Protein AF-A0A9W4WR72-F1 (afdb_monomer)

pLDDT: mean 78.42, std 15.16, range [35.62, 94.19]

Radius of gyration: 29.49 Å; Cα contacts (8 Å, |Δi|>4): 116; chains: 1; bounding box: 67×39×113 Å

Foldseek 3Di:
DDDALLCLLVVLVVVCVVDVVLVVLVVVVVVVLVVVLVVLLVCLVPPVQVVQLVVVVVVPDDNVVSNVVSVVVSVVVSVVVSVLCCVQVVVVVLVVSLQVLLVVLVNVVVVVVVVVVVPDPPDPDPPVVSVVVVVVVPPVPVVVVVCVVVVVRVVSLVVSLVVQCVPPVCNVVSVSSSSSSVSVSVNVVVVVVVVVVVVVVVVVVVVVVVVVVVVVVVVVVVPPPDDDD

Solvent-accessible surface area (backbone atoms only — not comparable to full-atom values): 12665 Å² total; per-residue (Å²): 131,83,75,63,54,54,53,28,41,60,48,11,44,56,53,47,73,70,34,64,73,60,48,54,53,52,52,51,49,54,52,51,53,51,53,52,48,53,50,49,45,51,47,29,64,69,52,47,27,57,54,45,20,52,53,35,38,75,75,67,43,58,64,77,58,19,50,55,52,21,53,54,50,35,53,50,51,40,50,52,51,47,49,54,50,46,69,60,50,49,56,59,51,50,51,57,50,28,51,50,50,26,39,75,71,68,44,42,69,65,49,55,66,56,48,67,82,66,72,82,79,86,85,88,56,95,71,62,47,63,60,52,56,64,61,64,61,72,74,51,74,61,58,50,64,55,50,67,73,53,43,72,49,56,50,41,31,50,53,46,43,50,60,56,43,70,37,83,83,52,24,78,58,43,60,57,21,38,44,44,6,50,25,53,47,51,45,54,52,54,53,49,54,54,51,51,52,54,51,51,51,52,51,53,53,53,51,52,53,53,50,55,55,52,54,51,58,60,51,56,69,69,68,73,78,78,90,87,130

Organism: NCBI:txid1117311

Secondary structure (DSSP, 8-state):
-PPPGGGHHHHHHHHHHH-HHHHHHHHHHHHHHHHHHHHHHHHIIIIIHHHHHHHHHHTT--HHHHHHHHHHHHHHHHHHHHHHHHHHHHHHHHHHHHHHHHHHTTTHHHHHHHHTTTTTSSSS-TTTHHHHHHHHTT--HHHHHHHTTSHHHHHHHHHHHHHHHTSTTTHHHHHHHHHHHHHHHHHHHHHHHHHHHHHHHHHHHHHHHHHHHHHHHHHHHHHTT----

Sequence (229 aa):
MSSPPSTYPIKGIFYFFSNLSLIRRIICVLFLTLIVAILFLFLAFIFILPLQANGLIDVGCPEWLAWTVSVIFCLLEAVVSTIIFYLIVTPIWQDALFDDVLRLKGLGHVLEKRTSDVGCLSFCSGLTTTFVSVLVQWTVNQSLKFAWKNRPEYISFGFIAVALELIPVANFILVWTNVVGAALWTADVILEEQSDNLVADRAGSSAAYQEANRMDGSTNNKYGSTDNT

Structure (mmCIF, N/CA/C/O backbone):
data_AF-A0A9W4WR72-F1
#
_entry.id   AF-A0A9W4WR72-F1
#
loop_
_atom_site.group_PDB
_atom_site.id
_atom_site.type_symbol
_atom_site.label_atom_id
_atom_site.label_alt_id
_atom_site.label_comp_id
_atom_site.label_asym_id
_atom_site.label_entity_id
_atom_site.label_seq_id
_atom_site.pdbx_PDB_ins_code
_atom_site.Cartn_x
_atom_site.Cartn_y
_atom_site.Cartn_z
_atom_site.occupancy
_atom_site.B_iso_or_equiv
_atom_site.auth_seq_id
_atom_site.auth_comp_id
_atom_site.auth_asym_id
_atom_site.auth_atom_id
_atom_site.pdbx_PDB_model_num
ATOM 1 N N . MET A 1 1 ? -19.208 -6.975 21.984 1.00 46.16 1 MET A N 1
ATOM 2 C CA . MET A 1 1 ? -18.281 -8.100 21.741 1.00 46.16 1 MET A CA 1
ATOM 3 C C . MET A 1 1 ? -17.588 -7.843 20.421 1.00 46.16 1 MET A C 1
ATOM 5 O O . MET A 1 1 ? -18.196 -8.036 19.370 1.00 46.16 1 MET A O 1
ATOM 9 N N . SER A 1 2 ? -16.366 -7.319 20.483 1.00 58.94 2 SER A N 1
ATOM 10 C CA . SER A 1 2 ? -15.482 -7.175 19.330 1.00 58.94 2 SER A CA 1
ATOM 11 C C . SER A 1 2 ? -15.264 -8.550 18.680 1.00 58.94 2 SER A C 1
ATOM 13 O O . SER A 1 2 ? -15.194 -9.582 19.349 1.00 58.94 2 SER A O 1
ATOM 15 N N . SER A 1 3 ? -15.282 -8.603 17.346 1.00 74.50 3 SER A N 1
ATOM 16 C CA . SER A 1 3 ? -14.995 -9.850 16.622 1.00 74.50 3 SER A CA 1
ATOM 17 C C . SER A 1 3 ? -13.514 -10.205 16.762 1.00 74.50 3 SER A C 1
ATOM 19 O O . SER A 1 3 ? -12.704 -9.290 16.914 1.00 74.50 3 SER A O 1
ATOM 21 N N . PRO A 1 4 ? -13.128 -11.490 16.660 1.00 79.94 4 PRO A N 1
ATOM 22 C CA . PRO A 1 4 ? -11.723 -11.858 16.746 1.00 79.94 4 PRO A CA 1
ATOM 23 C C . PRO A 1 4 ? -10.903 -11.152 15.642 1.00 79.94 4 PRO A C 1
ATOM 25 O O . PRO A 1 4 ? -11.381 -11.071 14.501 1.00 79.94 4 PRO A O 1
ATOM 28 N N . PRO A 1 5 ? -9.680 -10.661 15.946 1.00 78.75 5 PRO A N 1
ATOM 29 C CA . PRO A 1 5 ? -8.809 -9.916 15.019 1.00 78.75 5 PRO A CA 1
ATOM 30 C C . PRO A 1 5 ? -8.586 -10.604 13.661 1.00 78.75 5 PRO A C 1
ATOM 32 O O . PRO A 1 5 ? -8.478 -9.964 12.617 1.00 78.75 5 PRO A O 1
ATOM 35 N N . SER A 1 6 ? -8.628 -11.933 13.656 1.00 81.00 6 SER A N 1
ATOM 36 C CA . SER A 1 6 ? -8.551 -12.787 12.472 1.00 81.00 6 SER A CA 1
ATOM 37 C C . SER A 1 6 ? -9.674 -12.582 11.444 1.00 81.00 6 SER A C 1
ATOM 39 O O . SER A 1 6 ? -9.512 -12.907 10.272 1.00 81.00 6 SER A O 1
ATOM 41 N N . THR A 1 7 ? -10.827 -12.044 11.844 1.00 87.38 7 THR A N 1
ATOM 42 C CA . THR A 1 7 ? -11.989 -11.882 10.947 1.00 87.38 7 THR A CA 1
ATOM 43 C C . THR A 1 7 ? -11.927 -10.577 10.148 1.00 87.38 7 THR A C 1
ATOM 45 O O . THR A 1 7 ? -12.620 -10.424 9.140 1.00 87.38 7 THR A O 1
ATOM 48 N N . TYR A 1 8 ? -11.097 -9.620 10.569 1.00 87.56 8 TYR A N 1
ATOM 49 C CA . TYR A 1 8 ? -11.038 -8.291 9.959 1.00 87.56 8 TYR A CA 1
ATOM 50 C C . TYR A 1 8 ? -10.493 -8.254 8.529 1.00 87.56 8 TYR A C 1
ATOM 52 O O . TYR A 1 8 ? -11.049 -7.483 7.750 1.00 87.56 8 TYR A O 1
ATOM 60 N N . PRO A 1 9 ? -9.514 -9.083 8.115 1.00 86.31 9 PRO A N 1
ATOM 61 C CA . PRO A 1 9 ? -9.117 -9.158 6.708 1.00 86.31 9 PRO A CA 1
ATOM 62 C C . PRO A 1 9 ? -10.293 -9.539 5.793 1.00 86.31 9 PRO A C 1
ATOM 64 O O . PRO A 1 9 ? -10.543 -8.891 4.781 1.00 86.31 9 PRO A O 1
ATOM 67 N N . ILE A 1 10 ? -11.103 -10.520 6.205 1.00 87.38 10 ILE A N 1
ATOM 68 C CA . ILE A 1 10 ? -12.277 -10.977 5.443 1.00 87.38 10 ILE A CA 1
ATOM 69 C C . ILE A 1 10 ? -13.383 -9.912 5.446 1.00 87.38 10 ILE A C 1
ATOM 71 O O . ILE A 1 10 ? -13.980 -9.627 4.405 1.00 87.38 10 ILE A O 1
ATOM 75 N N . LYS A 1 11 ? -13.637 -9.271 6.595 1.00 88.62 11 LYS A N 1
ATOM 76 C CA . LYS A 1 11 ? -14.555 -8.121 6.665 1.00 88.62 11 LYS A CA 1
ATOM 77 C C . LYS A 1 11 ? -14.083 -6.969 5.787 1.00 88.62 11 LYS A C 1
ATOM 79 O O . LYS A 1 11 ? -14.922 -6.315 5.181 1.00 88.62 11 LYS A O 1
ATOM 84 N N . GLY A 1 12 ? -12.774 -6.743 5.703 1.00 87.25 12 GLY A N 1
ATOM 85 C CA . GLY A 1 12 ? -12.157 -5.742 4.841 1.00 87.25 12 GLY A CA 1
ATOM 86 C C . GLY A 1 12 ? -12.520 -5.965 3.381 1.00 87.25 12 GLY A C 1
ATOM 87 O O . GLY A 1 12 ? -12.987 -5.034 2.734 1.00 87.25 12 GLY A O 1
ATOM 88 N N . ILE A 1 13 ? -12.425 -7.206 2.896 1.00 88.00 13 ILE A N 1
ATOM 89 C CA . ILE A 1 13 ? -12.842 -7.580 1.536 1.00 88.00 13 ILE A CA 1
ATOM 90 C C . ILE A 1 13 ? -14.325 -7.259 1.315 1.00 88.00 13 ILE A C 1
ATOM 92 O O . ILE A 1 13 ? -14.676 -6.546 0.377 1.00 88.00 13 ILE A O 1
ATOM 96 N N . PHE A 1 14 ? -15.213 -7.744 2.185 1.00 87.12 14 PHE A N 1
ATOM 97 C CA . PHE A 1 14 ? -16.653 -7.536 2.003 1.00 87.12 14 PHE A CA 1
ATOM 98 C C . PHE A 1 14 ? -17.050 -6.054 2.099 1.00 87.12 14 PHE A C 1
ATOM 100 O O . PHE A 1 14 ? -17.839 -5.554 1.294 1.00 87.12 14 PHE A O 1
ATOM 107 N N . TYR A 1 15 ? -16.470 -5.329 3.056 1.00 86.19 15 TYR A N 1
ATOM 108 C CA . TYR A 1 15 ? -16.690 -3.898 3.242 1.00 86.19 15 TYR A CA 1
ATOM 109 C C . TYR A 1 15 ? -16.168 -3.087 2.055 1.00 86.19 15 TYR A C 1
ATOM 111 O O . TYR A 1 15 ? -16.815 -2.134 1.625 1.00 86.19 15 TYR A O 1
ATOM 119 N N . PHE A 1 16 ? -15.031 -3.496 1.492 1.00 84.38 16 PHE A N 1
ATOM 120 C CA . PHE A 1 16 ? -14.455 -2.888 0.305 1.00 84.38 16 PHE A CA 1
ATOM 121 C C . PHE A 1 16 ? -15.401 -2.982 -0.894 1.00 84.38 16 PHE A C 1
ATOM 123 O O . PHE A 1 16 ? -15.729 -1.962 -1.496 1.00 84.38 16 PHE A O 1
ATOM 130 N N . PHE A 1 17 ? -15.912 -4.182 -1.185 1.00 84.00 17 PHE A N 1
ATOM 131 C CA . PHE A 1 17 ? -16.857 -4.391 -2.286 1.00 84.00 17 PHE A CA 1
ATOM 132 C C . PHE A 1 17 ? -18.224 -3.736 -2.054 1.00 84.00 17 PHE A C 1
ATOM 134 O O . PHE A 1 17 ? -18.891 -3.352 -3.012 1.00 84.00 17 PHE A O 1
ATOM 141 N N . SER A 1 18 ? -18.627 -3.556 -0.796 1.00 86.81 18 SER A N 1
ATOM 142 C CA . SER A 1 18 ? -19.900 -2.913 -0.448 1.00 86.81 18 SER A CA 1
ATOM 143 C C . SER A 1 18 ? -19.887 -1.392 -0.647 1.00 86.81 18 SER A C 1
ATOM 145 O O . SER A 1 18 ? -20.945 -0.793 -0.827 1.00 86.81 18 SER A O 1
ATOM 147 N N . ASN A 1 19 ? -18.713 -0.749 -0.635 1.00 79.62 19 ASN A N 1
ATOM 148 C CA . ASN A 1 19 ? -18.598 0.704 -0.750 1.00 79.62 19 ASN A CA 1
ATOM 149 C C . ASN A 1 19 ? -17.959 1.122 -2.085 1.00 79.62 19 ASN A C 1
ATOM 151 O O . ASN A 1 19 ? -16.740 1.263 -2.209 1.00 79.62 19 ASN A O 1
ATOM 155 N N . LEU A 1 20 ? -18.802 1.422 -3.081 1.00 74.00 20 LEU A N 1
ATOM 156 C CA . LEU A 1 20 ? -18.365 1.885 -4.409 1.00 74.00 20 LEU A CA 1
ATOM 157 C C . LEU A 1 20 ? -17.538 3.185 -4.376 1.00 74.00 20 LEU A C 1
ATOM 159 O O . LEU A 1 20 ? -16.766 3.445 -5.302 1.00 74.00 20 LEU A O 1
ATOM 163 N N . SER A 1 21 ? -17.673 4.002 -3.327 1.00 77.50 21 SER A N 1
ATOM 164 C CA . SER A 1 21 ? -16.887 5.229 -3.158 1.00 77.50 21 SER A CA 1
ATOM 165 C C . SER A 1 21 ? -15.385 4.949 -3.000 1.00 77.50 21 SER A C 1
ATOM 167 O O . SER A 1 21 ? -14.587 5.637 -3.641 1.00 77.50 21 SER A O 1
ATOM 169 N N . LEU A 1 22 ? -14.997 3.917 -2.235 1.00 79.25 22 LEU A N 1
ATOM 170 C CA . LEU A 1 22 ? -13.591 3.527 -2.035 1.00 79.25 22 LEU A CA 1
ATOM 171 C C . LEU A 1 22 ? -13.014 2.889 -3.303 1.00 79.25 22 LEU A C 1
ATOM 173 O O . LEU A 1 22 ? -11.901 3.217 -3.716 1.00 79.25 22 LEU A O 1
ATOM 177 N N . ILE A 1 23 ? -13.794 2.026 -3.962 1.00 81.00 23 ILE A N 1
ATOM 178 C CA . ILE A 1 23 ? -13.389 1.345 -5.201 1.00 81.00 23 ILE A CA 1
ATOM 179 C C . ILE A 1 23 ? -13.059 2.361 -6.295 1.00 81.00 23 ILE A C 1
ATOM 181 O O . ILE A 1 23 ? -12.023 2.254 -6.952 1.00 81.00 23 ILE A O 1
ATOM 185 N N . ARG A 1 24 ? -13.903 3.386 -6.475 1.00 80.31 24 ARG A N 1
ATOM 186 C CA . ARG A 1 24 ? -13.676 4.423 -7.492 1.00 80.31 24 ARG A CA 1
ATOM 187 C C . ARG A 1 24 ? -12.360 5.166 -7.265 1.00 80.31 24 ARG A C 1
ATOM 189 O O . ARG A 1 24 ? -11.676 5.498 -8.232 1.00 80.31 24 ARG A O 1
ATOM 196 N N . ARG A 1 25 ? -11.994 5.407 -6.003 1.00 77.69 25 ARG A N 1
ATOM 197 C CA . ARG A 1 25 ? -10.733 6.065 -5.654 1.00 77.69 25 ARG A CA 1
ATOM 198 C C . ARG A 1 25 ? -9.539 5.191 -6.040 1.00 77.69 25 ARG A C 1
ATOM 200 O O . ARG A 1 25 ? -8.656 5.682 -6.726 1.00 77.69 25 ARG A O 1
ATOM 207 N N . ILE A 1 26 ? -9.550 3.896 -5.721 1.00 82.19 26 ILE A N 1
ATOM 208 C CA . ILE A 1 26 ? -8.452 2.972 -6.076 1.00 82.19 26 ILE A CA 1
ATOM 209 C C . ILE A 1 26 ? -8.334 2.757 -7.583 1.00 82.19 26 ILE A C 1
ATOM 211 O O . ILE A 1 26 ? -7.225 2.754 -8.107 1.00 82.19 26 ILE A O 1
ATOM 215 N N . ILE A 1 27 ? -9.454 2.640 -8.301 1.00 84.62 27 ILE A N 1
ATOM 216 C CA . ILE A 1 27 ? -9.433 2.557 -9.769 1.00 84.62 27 ILE A CA 1
ATOM 217 C C . ILE A 1 27 ? -8.786 3.812 -10.368 1.00 84.62 27 ILE A C 1
ATOM 219 O O . ILE A 1 27 ? -7.983 3.704 -11.292 1.00 84.62 27 ILE A O 1
ATOM 223 N N . CYS A 1 28 ? -9.080 4.995 -9.819 1.00 82.25 28 CYS A N 1
ATOM 224 C CA . CYS A 1 28 ? -8.447 6.240 -10.248 1.00 82.25 28 CYS A CA 1
ATOM 225 C C . CYS A 1 28 ? -6.926 6.220 -10.022 1.00 82.25 28 CYS A C 1
ATOM 227 O O . CYS A 1 28 ? -6.178 6.654 -10.895 1.00 82.25 28 CYS A O 1
ATOM 229 N N . VAL A 1 29 ? -6.465 5.695 -8.884 1.00 81.44 29 VAL A N 1
ATOM 230 C CA . VAL A 1 29 ? -5.031 5.541 -8.583 1.00 81.44 29 VAL A CA 1
ATOM 231 C C . VAL A 1 29 ? -4.366 4.575 -9.547 1.00 81.44 29 VAL A C 1
ATOM 233 O O . VAL A 1 29 ? -3.326 4.904 -10.100 1.00 81.44 29 VAL A O 1
ATOM 236 N N . LEU A 1 30 ? -4.976 3.413 -9.782 1.00 83.31 30 LEU A N 1
ATOM 237 C CA . LEU A 1 30 ? -4.455 2.393 -10.690 1.00 83.31 30 LEU A CA 1
ATOM 238 C C . LEU A 1 30 ? -4.342 2.929 -12.121 1.00 83.31 30 LEU A C 1
ATOM 240 O O . LEU A 1 30 ? -3.350 2.700 -12.806 1.00 83.31 30 LEU A O 1
ATOM 244 N N . PHE A 1 31 ? -5.343 3.682 -12.571 1.00 86.56 31 PHE A N 1
ATOM 245 C CA . PHE A 1 31 ? -5.300 4.308 -13.885 1.00 86.56 31 PHE A CA 1
ATOM 246 C C . PHE A 1 31 ? -4.217 5.394 -13.968 1.00 86.56 31 PHE A C 1
ATOM 248 O O . PHE A 1 31 ? -3.493 5.473 -14.958 1.00 86.56 31 PHE A O 1
ATOM 255 N N . LEU A 1 32 ? -4.051 6.195 -12.911 1.00 81.75 32 LEU A N 1
ATOM 256 C CA . LEU A 1 32 ? -3.002 7.211 -12.834 1.00 81.75 32 LEU A CA 1
ATOM 257 C C . LEU A 1 32 ? -1.599 6.584 -12.825 1.00 81.75 32 LEU A C 1
ATOM 259 O O . LEU A 1 32 ? -0.723 7.057 -13.548 1.00 81.75 32 LEU A O 1
ATOM 263 N N . THR A 1 33 ? -1.375 5.504 -12.070 1.00 83.00 33 THR A N 1
ATOM 264 C CA . THR A 1 33 ? -0.083 4.797 -12.053 1.00 83.00 33 THR A CA 1
ATOM 265 C C . THR A 1 33 ? 0.216 4.134 -13.393 1.00 83.00 33 THR A C 1
ATOM 267 O O . THR A 1 33 ? 1.359 4.178 -13.843 1.00 83.00 33 THR A O 1
ATOM 270 N N . LEU A 1 34 ? -0.801 3.599 -14.074 1.00 87.62 34 LEU A N 1
ATOM 271 C CA . LEU A 1 34 ? -0.666 3.063 -15.427 1.00 87.62 34 LEU A CA 1
ATOM 272 C C . LEU A 1 34 ? -0.238 4.148 -16.428 1.00 87.62 34 LEU A C 1
ATOM 274 O O . LEU A 1 34 ? 0.687 3.922 -17.205 1.00 87.62 34 LEU A O 1
ATOM 278 N N . ILE A 1 35 ? -0.863 5.331 -16.392 1.00 88.88 35 ILE A N 1
ATOM 279 C CA . ILE A 1 35 ? -0.484 6.459 -17.260 1.00 88.88 35 ILE A CA 1
ATOM 280 C C . ILE A 1 35 ? 0.972 6.860 -17.019 1.00 88.88 35 ILE A C 1
ATOM 282 O O . ILE A 1 35 ? 1.729 7.030 -17.974 1.00 88.88 35 ILE A O 1
ATOM 286 N N . VAL A 1 36 ? 1.375 6.991 -15.754 1.00 85.00 36 VAL A N 1
ATOM 287 C CA . VAL A 1 36 ? 2.750 7.365 -15.401 1.00 85.00 36 VAL A CA 1
ATOM 288 C C . VAL A 1 36 ? 3.751 6.300 -15.859 1.00 85.00 36 VAL A C 1
ATOM 290 O O . VAL A 1 36 ? 4.793 6.648 -16.409 1.00 85.00 36 VAL A O 1
ATOM 293 N N . ALA A 1 37 ? 3.427 5.013 -15.714 1.00 87.56 37 ALA A N 1
ATOM 294 C CA . ALA A 1 37 ? 4.270 3.921 -16.197 1.00 87.56 37 ALA A CA 1
ATOM 295 C C . ALA A 1 37 ? 4.436 3.951 -17.727 1.00 87.56 37 ALA A C 1
ATOM 297 O O . ALA A 1 37 ? 5.553 3.830 -18.230 1.00 87.56 37 ALA A O 1
ATOM 298 N N . ILE A 1 38 ? 3.347 4.174 -18.472 1.00 91.31 38 ILE A N 1
ATOM 299 C CA . ILE A 1 38 ? 3.391 4.318 -19.935 1.00 91.31 38 ILE A CA 1
ATOM 300 C C . ILE A 1 38 ? 4.236 5.534 -20.333 1.00 91.31 38 ILE A C 1
ATOM 302 O O . ILE A 1 38 ? 5.028 5.446 -21.270 1.00 91.31 38 ILE A O 1
ATOM 306 N N . LEU A 1 39 ? 4.111 6.653 -19.616 1.00 90.69 39 LEU A N 1
ATOM 307 C CA . LEU A 1 39 ? 4.898 7.858 -19.871 1.00 90.69 39 LEU A CA 1
ATOM 308 C C . LEU A 1 39 ? 6.395 7.629 -19.623 1.00 90.69 39 LEU A C 1
ATOM 310 O O . LEU A 1 39 ? 7.206 8.022 -20.461 1.00 90.69 39 LEU A O 1
ATOM 314 N N . PHE A 1 40 ? 6.769 6.962 -18.526 1.00 88.75 40 PHE A N 1
ATOM 315 C CA . PHE A 1 40 ? 8.165 6.599 -18.263 1.00 88.75 40 PHE A CA 1
ATOM 316 C C . PHE A 1 40 ? 8.724 5.663 -19.332 1.00 88.75 40 PHE A C 1
ATOM 318 O O . PHE A 1 40 ? 9.839 5.875 -19.800 1.00 88.75 40 PHE A O 1
ATOM 325 N N . LEU A 1 41 ? 7.940 4.675 -19.765 1.00 90.62 41 LEU A N 1
ATOM 326 C CA . LEU A 1 41 ? 8.328 3.763 -20.837 1.00 90.62 41 LEU A CA 1
ATOM 327 C C . LEU A 1 41 ? 8.552 4.516 -22.156 1.00 90.62 41 LEU A C 1
ATOM 329 O O . LEU A 1 41 ? 9.568 4.332 -22.819 1.00 90.62 41 LEU A O 1
ATOM 333 N N . PHE A 1 42 ? 7.625 5.399 -22.524 1.00 92.44 42 PHE A N 1
ATOM 334 C CA . PHE A 1 42 ? 7.714 6.196 -23.746 1.00 92.44 42 PHE A CA 1
ATOM 335 C C . PHE A 1 42 ? 8.932 7.128 -23.733 1.00 92.44 42 PHE A C 1
ATOM 337 O O . PHE A 1 42 ? 9.680 7.189 -24.710 1.00 92.44 42 PHE A O 1
ATOM 344 N N . LEU A 1 43 ? 9.174 7.806 -22.606 1.00 91.06 43 LEU A N 1
ATOM 345 C CA . LEU A 1 43 ? 10.351 8.650 -22.411 1.00 91.06 43 LEU A CA 1
ATOM 346 C C . LEU A 1 43 ? 11.648 7.831 -22.508 1.00 91.06 43 LEU A C 1
ATOM 348 O O . LEU A 1 43 ? 12.610 8.274 -23.138 1.00 91.06 43 LEU A O 1
ATOM 352 N N . ALA A 1 44 ? 11.654 6.622 -21.943 1.00 89.62 44 ALA A N 1
ATOM 353 C CA . ALA A 1 44 ? 12.795 5.720 -21.987 1.00 89.62 44 ALA A CA 1
ATOM 354 C C . ALA A 1 44 ? 13.151 5.315 -23.426 1.00 89.62 44 ALA A C 1
ATOM 356 O O . ALA A 1 44 ? 14.296 5.468 -23.849 1.00 89.62 44 ALA A O 1
ATOM 357 N N . PHE A 1 45 ? 12.165 4.892 -24.217 1.00 91.31 45 PHE A N 1
ATOM 358 C CA . PHE A 1 45 ? 12.407 4.447 -25.590 1.00 91.31 45 PHE A CA 1
ATOM 359 C C . PHE A 1 45 ? 12.763 5.577 -26.561 1.00 91.31 45 PHE A C 1
ATOM 361 O O . PHE A 1 45 ? 13.545 5.356 -27.481 1.00 91.31 45 PHE A O 1
ATOM 368 N N . ILE A 1 46 ? 12.199 6.774 -26.387 1.00 93.06 46 ILE A N 1
ATOM 369 C CA . ILE A 1 46 ? 12.385 7.865 -27.358 1.00 93.06 46 ILE A CA 1
ATOM 370 C C . ILE A 1 46 ? 13.582 8.742 -27.023 1.00 93.06 46 ILE A C 1
ATOM 372 O O . ILE A 1 46 ? 14.277 9.181 -27.935 1.00 93.06 46 ILE A O 1
ATOM 376 N N . PHE A 1 47 ? 13.830 9.009 -25.742 1.00 91.62 47 PHE A N 1
ATOM 377 C CA . PHE A 1 47 ? 14.885 9.935 -25.335 1.00 91.62 47 PHE A CA 1
ATOM 378 C C . PHE A 1 47 ? 16.101 9.207 -24.767 1.00 91.62 47 PHE A C 1
ATOM 380 O O . PHE A 1 47 ? 17.223 9.485 -25.183 1.00 91.62 47 PHE A O 1
ATOM 387 N N . ILE A 1 48 ? 15.896 8.265 -23.844 1.00 91.75 48 ILE A N 1
ATOM 388 C CA . ILE A 1 48 ? 17.003 7.628 -23.112 1.00 91.75 48 ILE A CA 1
ATOM 389 C C . ILE A 1 48 ? 17.752 6.622 -23.994 1.00 91.75 48 ILE A C 1
ATOM 391 O O . ILE A 1 48 ? 18.980 6.653 -24.036 1.00 91.75 48 ILE A O 1
ATOM 395 N N . LEU A 1 49 ? 17.039 5.790 -24.758 1.00 93.19 49 LEU A N 1
ATOM 396 C CA . LEU A 1 49 ? 17.635 4.781 -25.640 1.00 93.19 49 LEU A CA 1
ATOM 397 C C . LEU A 1 49 ? 18.640 5.368 -26.651 1.00 93.19 49 LEU A C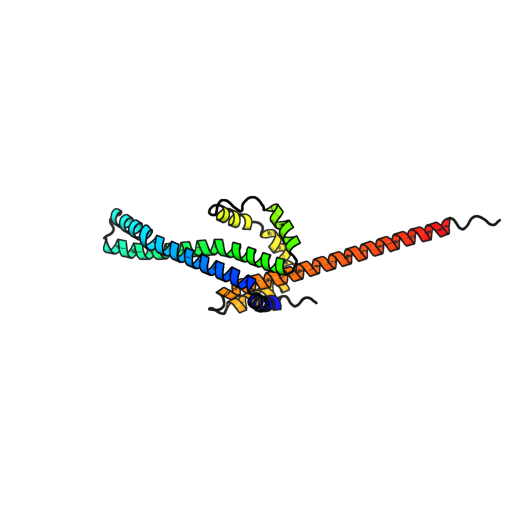 1
ATOM 399 O O . LEU A 1 49 ? 19.782 4.901 -26.665 1.00 93.19 49 LEU A O 1
ATOM 403 N N . PRO A 1 50 ? 18.303 6.384 -27.478 1.00 92.69 50 PRO A N 1
ATOM 404 C CA . PRO A 1 50 ? 19.277 6.939 -28.418 1.00 92.69 50 PRO A CA 1
ATOM 405 C C . PRO A 1 50 ? 20.428 7.657 -27.704 1.00 92.69 50 PRO A C 1
ATOM 407 O O . PRO A 1 50 ? 21.557 7.624 -28.187 1.00 92.69 50 PRO A O 1
ATOM 410 N N . LEU A 1 51 ? 20.175 8.270 -26.541 1.00 91.88 51 LEU A N 1
ATOM 411 C CA . LEU A 1 51 ? 21.215 8.929 -25.751 1.00 91.88 51 LEU A CA 1
ATOM 412 C C . LEU A 1 51 ? 22.241 7.916 -25.215 1.00 91.88 51 LEU A C 1
ATOM 414 O O . LEU A 1 51 ? 23.442 8.167 -25.272 1.00 91.88 51 LEU A O 1
ATOM 418 N N . GLN A 1 52 ? 21.782 6.742 -24.782 1.00 94.19 52 GLN A N 1
ATOM 419 C CA . GLN A 1 52 ? 22.640 5.634 -24.359 1.00 94.19 52 GLN A CA 1
ATOM 420 C C . GLN A 1 52 ? 23.402 5.001 -25.527 1.00 94.19 52 GLN A C 1
ATOM 422 O O . GLN A 1 52 ? 24.595 4.730 -25.394 1.00 94.19 52 GLN A O 1
ATOM 427 N N . ALA A 1 53 ? 22.739 4.779 -26.667 1.00 93.81 53 ALA A N 1
ATOM 428 C CA . ALA A 1 53 ? 23.367 4.162 -27.835 1.00 93.81 53 ALA A CA 1
ATOM 429 C C . ALA A 1 53 ? 24.497 5.044 -28.378 1.00 93.81 53 ALA A C 1
ATOM 431 O O . ALA A 1 53 ? 25.611 4.567 -28.590 1.00 93.81 53 ALA A O 1
ATOM 432 N N . ASN A 1 54 ? 24.240 6.347 -28.508 1.00 93.44 54 ASN A N 1
ATOM 433 C CA . ASN A 1 54 ? 25.242 7.313 -28.950 1.00 93.44 54 ASN A CA 1
ATOM 434 C C . ASN A 1 54 ? 26.387 7.453 -27.939 1.00 93.44 54 ASN A C 1
ATOM 436 O O . ASN A 1 54 ? 27.543 7.542 -28.343 1.00 93.44 54 ASN A O 1
ATOM 440 N N . GLY A 1 55 ? 26.087 7.403 -26.635 1.00 92.31 55 GLY A N 1
ATOM 441 C CA . GLY A 1 55 ? 27.111 7.391 -25.590 1.00 92.31 55 GLY A CA 1
ATOM 442 C C . GLY A 1 55 ? 28.043 6.178 -25.677 1.00 92.31 55 GLY A C 1
ATOM 443 O O . GLY A 1 55 ? 29.251 6.323 -25.522 1.00 92.31 55 GLY A O 1
ATOM 444 N N . LEU A 1 56 ? 27.519 4.983 -25.976 1.00 91.81 56 LEU A N 1
ATOM 445 C CA . LEU A 1 56 ? 28.344 3.780 -26.157 1.00 91.81 56 LEU A CA 1
ATOM 446 C C . LEU A 1 56 ? 29.198 3.832 -27.430 1.00 91.81 56 LEU A C 1
ATOM 448 O O . LEU A 1 56 ? 30.332 3.348 -27.423 1.00 91.81 56 LEU A O 1
ATOM 452 N N . ILE A 1 57 ? 28.665 4.407 -28.510 1.00 93.38 57 ILE A N 1
ATOM 453 C CA . ILE A 1 57 ? 29.397 4.584 -29.772 1.00 93.38 57 ILE A CA 1
ATOM 454 C C . ILE A 1 57 ? 30.597 5.520 -29.566 1.00 93.38 57 ILE A C 1
ATOM 456 O O . ILE A 1 57 ? 31.687 5.215 -30.044 1.00 93.38 57 ILE A O 1
ATOM 460 N N . ASP A 1 58 ? 30.437 6.593 -28.786 1.00 93.94 58 ASP A N 1
ATOM 461 C CA . ASP A 1 58 ? 31.514 7.555 -28.494 1.00 93.94 58 ASP A CA 1
ATOM 462 C C . ASP A 1 58 ? 32.658 6.938 -27.659 1.00 93.94 58 ASP A C 1
ATOM 464 O O . ASP A 1 58 ? 33.824 7.296 -27.804 1.00 93.94 58 ASP A O 1
ATOM 468 N N . VAL A 1 59 ? 32.347 5.921 -26.844 1.00 92.56 59 VAL A N 1
ATOM 469 C CA . VAL A 1 59 ? 33.332 5.126 -26.079 1.00 92.56 59 VAL A CA 1
ATOM 470 C C . VAL A 1 59 ? 34.039 4.070 -26.957 1.00 92.56 59 VAL A C 1
ATOM 472 O O . VAL A 1 59 ? 34.953 3.381 -26.502 1.00 92.56 59 VAL A O 1
ATOM 475 N N . GLY A 1 60 ? 33.665 3.953 -28.235 1.00 91.56 60 GLY A N 1
ATOM 476 C CA . GLY A 1 60 ? 34.290 3.056 -29.210 1.00 91.56 60 GLY A CA 1
ATOM 477 C C . GLY A 1 60 ? 33.611 1.692 -29.353 1.00 91.56 60 GLY A C 1
ATOM 478 O O . GLY A 1 60 ? 34.215 0.765 -29.899 1.00 91.56 60 GLY A O 1
ATOM 479 N N . CYS A 1 61 ? 32.371 1.529 -28.875 1.00 89.19 61 CYS A N 1
ATOM 480 C CA . CYS A 1 61 ? 31.615 0.300 -29.117 1.00 89.19 61 CYS A CA 1
ATOM 481 C C . CYS A 1 61 ? 31.129 0.225 -30.575 1.00 89.19 61 CYS A C 1
ATOM 483 O O . CYS A 1 61 ? 30.676 1.230 -31.124 1.00 89.19 61 CYS A O 1
ATOM 485 N N . PRO A 1 62 ? 31.147 -0.965 -31.205 1.00 92.56 62 PRO A N 1
ATOM 486 C CA . PRO A 1 62 ? 30.575 -1.135 -32.533 1.00 92.56 62 PRO A CA 1
ATOM 487 C C . PRO A 1 62 ? 29.060 -0.896 -32.497 1.00 92.56 62 PRO A C 1
ATOM 489 O O . PRO A 1 62 ? 28.380 -1.315 -31.558 1.00 92.56 62 PRO A O 1
ATOM 492 N N . GLU A 1 63 ? 28.528 -0.258 -33.541 1.00 90.62 63 GLU A N 1
ATOM 493 C CA . GLU A 1 63 ? 27.146 0.245 -33.583 1.00 90.62 63 GLU A CA 1
ATOM 494 C C . GLU A 1 63 ? 26.106 -0.822 -33.210 1.00 90.62 63 GLU A C 1
ATOM 496 O O . GLU A 1 63 ? 25.301 -0.627 -32.305 1.00 90.62 63 GLU A O 1
ATOM 501 N N . TRP A 1 64 ? 26.159 -1.996 -33.840 1.00 91.31 64 TRP A N 1
ATOM 502 C CA . TRP A 1 64 ? 25.200 -3.081 -33.598 1.00 91.31 64 TRP A CA 1
ATOM 503 C C . TRP A 1 64 ? 25.178 -3.564 -32.135 1.00 91.31 64 TRP A C 1
ATOM 505 O O . TRP A 1 64 ? 24.122 -3.942 -31.615 1.00 91.31 64 TRP A O 1
ATOM 515 N N . LEU A 1 65 ? 26.329 -3.524 -31.456 1.00 90.88 65 LEU A N 1
ATOM 516 C CA . LEU A 1 65 ? 26.444 -3.908 -30.052 1.00 90.88 65 LEU A CA 1
ATOM 517 C C . LEU A 1 65 ? 25.887 -2.809 -29.146 1.00 90.88 65 LEU A C 1
ATOM 519 O O . LEU A 1 65 ? 25.152 -3.119 -28.211 1.00 90.88 65 LEU A O 1
ATOM 523 N N . ALA A 1 66 ? 26.191 -1.543 -29.451 1.00 93.88 66 ALA A N 1
ATOM 524 C CA . ALA A 1 66 ? 25.718 -0.395 -28.685 1.00 93.88 66 ALA A CA 1
ATOM 525 C C . ALA A 1 66 ? 24.186 -0.369 -28.608 1.00 93.88 66 ALA A C 1
ATOM 527 O O . ALA A 1 66 ? 23.633 -0.372 -27.513 1.00 93.88 66 ALA A O 1
ATOM 528 N N . TRP A 1 67 ? 23.494 -0.472 -29.748 1.00 92.56 67 TRP A N 1
ATOM 529 C CA . TRP A 1 67 ? 22.026 -0.481 -29.787 1.00 92.56 67 TRP A CA 1
ATOM 530 C C . TRP A 1 67 ? 21.413 -1.642 -28.995 1.00 92.56 67 TRP A C 1
ATOM 532 O O . TRP A 1 67 ? 20.456 -1.448 -28.247 1.00 92.56 67 TRP A O 1
ATOM 542 N N . THR A 1 68 ? 21.982 -2.844 -29.112 1.00 92.94 68 THR A N 1
ATOM 543 C CA . THR A 1 68 ? 21.478 -4.030 -28.402 1.00 92.94 68 THR A CA 1
ATOM 544 C C . THR A 1 68 ? 21.627 -3.878 -26.887 1.00 92.94 68 THR A C 1
ATOM 546 O O . THR A 1 68 ? 20.694 -4.149 -26.131 1.00 92.94 68 THR A O 1
ATOM 549 N N . VAL A 1 69 ? 22.791 -3.406 -26.437 1.00 92.50 69 VAL A N 1
ATOM 550 C CA . VAL A 1 69 ? 23.089 -3.192 -25.017 1.00 92.50 69 VAL A CA 1
ATOM 551 C C . VAL A 1 69 ? 22.245 -2.050 -24.442 1.00 92.50 69 VAL A C 1
ATOM 553 O O . VAL A 1 69 ? 21.706 -2.185 -23.343 1.00 92.50 69 VAL A O 1
ATOM 556 N N . SER A 1 70 ? 22.045 -0.965 -25.195 1.00 93.62 70 SER A N 1
ATOM 557 C CA . SER A 1 70 ? 21.195 0.157 -24.783 1.00 93.62 70 SER A CA 1
ATOM 558 C C . SER A 1 70 ? 19.734 -0.242 -24.600 1.00 93.62 70 SER A C 1
ATOM 560 O O . SER A 1 70 ? 19.117 0.194 -23.637 1.00 93.62 70 SER A O 1
ATOM 562 N N . VAL A 1 71 ? 19.176 -1.118 -25.444 1.00 93.44 71 VAL A N 1
ATOM 563 C CA . VAL A 1 71 ? 17.802 -1.624 -25.247 1.00 93.44 71 VAL A CA 1
ATOM 564 C C . VAL A 1 71 ? 17.668 -2.361 -23.910 1.00 93.44 71 VAL A C 1
ATOM 566 O O . VAL A 1 71 ? 16.691 -2.157 -23.190 1.00 93.44 71 VAL A O 1
ATOM 569 N N . ILE A 1 72 ? 18.651 -3.191 -23.550 1.00 93.56 72 ILE A N 1
ATOM 570 C CA . ILE A 1 72 ? 18.633 -3.948 -22.290 1.00 93.56 72 ILE A CA 1
ATOM 571 C C . ILE A 1 72 ? 18.718 -3.000 -21.085 1.00 93.56 72 ILE A C 1
ATOM 573 O O . ILE A 1 72 ? 17.921 -3.128 -20.154 1.00 93.56 72 ILE A O 1
ATOM 577 N N . PHE A 1 73 ? 19.641 -2.031 -21.104 1.00 92.62 73 PHE A N 1
ATOM 578 C CA . PHE A 1 73 ? 19.760 -1.037 -20.031 1.00 92.62 73 PHE A CA 1
ATOM 579 C C . PHE A 1 73 ? 18.517 -0.153 -19.917 1.00 92.62 73 PHE A C 1
ATOM 581 O O . PHE A 1 73 ? 18.026 0.053 -18.811 1.00 92.62 73 PHE A O 1
ATOM 588 N N . CYS A 1 74 ? 17.954 0.288 -21.041 1.00 92.81 74 CYS A N 1
ATOM 589 C CA . CYS A 1 74 ? 16.732 1.085 -21.088 1.00 92.81 74 CYS A CA 1
ATOM 590 C C . CYS A 1 74 ? 15.539 0.349 -20.452 1.00 92.81 74 CYS A C 1
ATOM 592 O O . CYS A 1 74 ? 14.814 0.924 -19.638 1.00 92.81 74 CYS A O 1
ATOM 594 N N . LEU A 1 75 ? 15.362 -0.946 -20.751 1.00 90.88 75 LEU A N 1
ATOM 595 C CA . LEU A 1 75 ? 14.328 -1.770 -20.115 1.00 90.88 75 LEU A CA 1
ATOM 596 C C . LEU A 1 75 ? 14.548 -1.900 -18.604 1.00 90.88 75 LEU A C 1
ATOM 598 O O . LEU A 1 75 ? 13.595 -1.788 -17.831 1.00 90.88 75 LEU A O 1
ATOM 602 N N . LEU A 1 76 ? 15.793 -2.110 -18.173 1.00 92.69 76 LEU A N 1
ATOM 603 C CA . LEU A 1 76 ? 16.131 -2.220 -16.756 1.00 92.69 76 LEU A CA 1
ATOM 604 C C . LEU A 1 76 ? 15.866 -0.900 -16.015 1.00 92.69 76 LEU A C 1
ATOM 606 O O . LEU A 1 76 ? 15.229 -0.911 -14.964 1.00 92.69 76 LEU A O 1
ATOM 610 N N . GLU A 1 77 ? 16.280 0.236 -16.573 1.00 90.81 77 GLU A N 1
ATOM 611 C CA . GLU A 1 77 ? 16.040 1.567 -16.003 1.00 90.81 77 GLU A CA 1
ATOM 612 C C . GLU A 1 77 ? 14.552 1.911 -15.924 1.00 90.81 77 GLU A C 1
ATOM 614 O O . GLU A 1 77 ? 14.103 2.462 -14.915 1.00 90.81 77 GLU A O 1
ATOM 619 N N . ALA A 1 78 ? 13.769 1.553 -16.945 1.00 89.94 78 ALA A N 1
ATOM 620 C CA . ALA A 1 78 ? 12.321 1.741 -16.943 1.00 89.94 78 ALA A CA 1
ATOM 621 C C . ALA A 1 78 ? 11.645 0.908 -15.839 1.00 89.94 78 ALA A C 1
ATOM 623 O O . ALA A 1 78 ? 10.777 1.415 -15.121 1.00 89.94 78 ALA A O 1
ATOM 624 N N . VAL A 1 79 ? 12.072 -0.346 -15.647 1.00 90.06 79 VAL A N 1
ATOM 625 C CA . VAL A 1 79 ? 11.573 -1.212 -14.566 1.00 90.06 79 VAL A CA 1
ATOM 626 C C . VAL A 1 79 ? 11.961 -0.657 -13.198 1.00 90.06 79 VAL A C 1
ATOM 628 O O . VAL A 1 79 ? 11.098 -0.518 -12.333 1.00 90.06 79 VAL A O 1
ATOM 631 N N . VAL 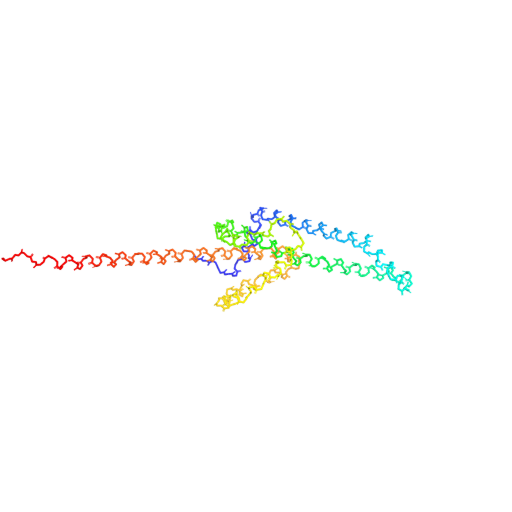A 1 80 ? 13.227 -0.283 -13.000 1.00 90.75 80 VAL A N 1
ATOM 632 C CA . VAL A 1 80 ? 13.709 0.278 -11.729 1.00 90.75 80 VAL A CA 1
ATOM 633 C C . VAL A 1 80 ? 12.979 1.579 -11.397 1.00 90.75 80 VAL A C 1
ATOM 635 O O . VAL A 1 80 ? 12.515 1.750 -10.272 1.00 90.75 80 VAL A O 1
ATOM 638 N N . SER A 1 81 ? 12.791 2.459 -12.381 1.00 88.75 81 SER A N 1
ATOM 639 C CA . SER A 1 81 ? 12.065 3.723 -12.215 1.00 88.75 81 SER A CA 1
ATOM 640 C C . SER A 1 81 ? 10.592 3.496 -11.861 1.00 88.75 81 SER A C 1
ATOM 642 O O . SER A 1 81 ? 10.059 4.160 -10.971 1.00 88.75 81 SER A O 1
ATOM 644 N N . THR A 1 82 ? 9.947 2.506 -12.484 1.00 86.94 82 THR A N 1
ATOM 645 C CA . THR A 1 82 ? 8.567 2.109 -12.160 1.00 86.94 82 THR A CA 1
ATOM 646 C C . THR A 1 82 ? 8.461 1.551 -10.740 1.00 86.94 82 THR A C 1
ATOM 648 O O . THR A 1 82 ? 7.539 1.914 -10.011 1.00 86.94 82 THR A O 1
ATOM 651 N N . ILE A 1 83 ? 9.414 0.714 -10.314 1.00 87.38 83 ILE A N 1
ATOM 652 C CA . ILE A 1 83 ? 9.458 0.167 -8.950 1.00 87.38 83 ILE A CA 1
ATOM 653 C C . ILE A 1 83 ? 9.644 1.288 -7.928 1.00 87.38 83 ILE A C 1
ATOM 655 O O . ILE A 1 83 ? 8.895 1.351 -6.959 1.00 87.38 83 ILE A O 1
ATOM 659 N N . ILE A 1 84 ? 10.600 2.193 -8.146 1.00 85.81 84 ILE A N 1
ATOM 660 C CA . ILE A 1 84 ? 10.850 3.329 -7.249 1.00 85.81 84 ILE A CA 1
ATOM 661 C C . ILE A 1 84 ? 9.584 4.181 -7.115 1.00 85.81 84 ILE A C 1
ATOM 663 O O . ILE A 1 84 ? 9.141 4.455 -5.999 1.00 85.81 84 ILE A O 1
ATOM 667 N N . PHE A 1 85 ? 8.953 4.538 -8.236 1.00 83.56 85 PHE A N 1
ATOM 668 C CA . PHE A 1 85 ? 7.701 5.292 -8.232 1.00 83.56 85 PHE A CA 1
ATOM 669 C C . PHE A 1 85 ? 6.591 4.556 -7.470 1.00 83.56 85 PHE A C 1
ATOM 671 O O . PHE A 1 85 ? 5.926 5.149 -6.621 1.00 83.56 85 PHE A O 1
ATOM 678 N N . TYR A 1 86 ? 6.425 3.254 -7.708 1.00 82.94 86 TYR A N 1
ATOM 679 C CA . TYR A 1 86 ? 5.445 2.431 -7.004 1.00 82.94 86 TYR A CA 1
ATOM 680 C C . TYR A 1 86 ? 5.700 2.387 -5.490 1.00 82.94 86 TYR A C 1
ATOM 682 O O . TYR A 1 86 ? 4.756 2.547 -4.716 1.00 82.94 86 TYR A O 1
ATOM 690 N N . LEU A 1 87 ? 6.956 2.233 -5.055 1.00 83.19 87 LEU A N 1
ATOM 691 C CA . LEU A 1 87 ? 7.333 2.192 -3.636 1.00 83.19 87 LEU A CA 1
ATOM 692 C C . LEU A 1 87 ? 7.064 3.510 -2.903 1.00 83.19 87 LEU A C 1
ATOM 694 O O . LEU A 1 87 ? 6.780 3.496 -1.710 1.00 83.19 87 LEU A O 1
ATOM 698 N N . ILE A 1 88 ? 7.138 4.637 -3.605 1.00 79.50 88 ILE A N 1
ATOM 699 C CA . ILE A 1 88 ? 6.859 5.964 -3.048 1.00 79.50 88 ILE A CA 1
ATOM 700 C C . ILE A 1 88 ? 5.358 6.235 -2.991 1.00 79.50 88 IL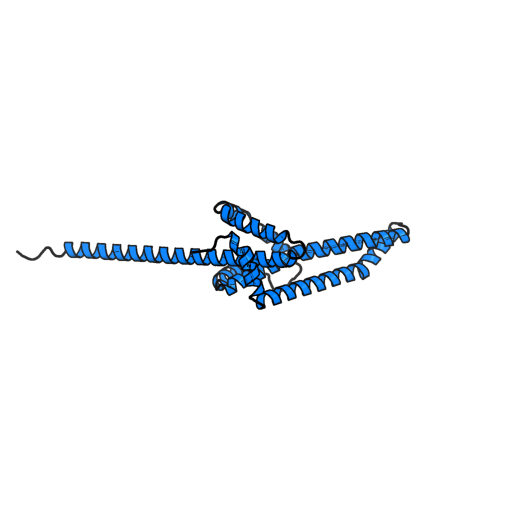E A C 1
ATOM 702 O O . ILE A 1 88 ? 4.841 6.749 -2.003 1.00 79.50 88 ILE A O 1
ATOM 706 N N . VAL A 1 89 ? 4.658 5.929 -4.079 1.00 77.81 89 VAL A N 1
ATOM 707 C CA . VAL A 1 89 ? 3.273 6.353 -4.275 1.00 77.81 89 VAL A CA 1
ATOM 708 C C . VAL A 1 89 ? 2.311 5.454 -3.504 1.00 77.81 89 VAL A C 1
ATOM 710 O O . VAL A 1 89 ? 1.382 5.952 -2.875 1.00 77.81 89 VAL A O 1
ATOM 713 N N . THR A 1 90 ? 2.556 4.142 -3.483 1.00 80.94 90 THR A N 1
ATOM 714 C CA . THR A 1 90 ? 1.710 3.159 -2.787 1.00 80.94 90 THR A CA 1
ATOM 715 C C . THR A 1 90 ? 1.452 3.486 -1.309 1.00 80.94 90 THR A C 1
ATOM 717 O O . THR A 1 90 ? 0.274 3.533 -0.953 1.00 80.94 90 THR A O 1
ATOM 720 N N . PRO A 1 91 ? 2.457 3.768 -0.450 1.00 81.31 91 PRO A N 1
ATOM 721 C CA . PRO A 1 91 ? 2.200 4.060 0.963 1.00 81.31 91 PRO A CA 1
ATOM 722 C C . PRO A 1 91 ? 1.327 5.306 1.151 1.00 81.31 91 PRO A C 1
ATOM 724 O O . PRO A 1 91 ? 0.392 5.278 1.942 1.00 81.31 91 PRO A O 1
ATOM 727 N N . ILE A 1 92 ? 1.534 6.354 0.345 1.00 80.00 92 ILE A N 1
ATOM 728 C CA . ILE A 1 92 ? 0.740 7.592 0.412 1.00 80.00 92 ILE A CA 1
ATOM 729 C C . ILE A 1 92 ? -0.748 7.305 0.160 1.00 80.00 92 ILE A C 1
ATOM 731 O O . ILE A 1 92 ? -1.627 7.840 0.839 1.00 80.00 92 ILE A O 1
ATOM 735 N N . TRP A 1 93 ? -1.052 6.450 -0.818 1.00 81.19 93 TRP A N 1
ATOM 736 C CA . TRP A 1 93 ? -2.435 6.077 -1.116 1.00 81.19 93 TRP A CA 1
ATOM 737 C C . TRP A 1 93 ? -3.023 5.104 -0.100 1.00 81.19 93 TRP A C 1
ATOM 739 O O . TRP A 1 93 ? -4.219 5.185 0.173 1.00 81.19 93 TRP A O 1
ATOM 749 N N . GLN A 1 94 ? -2.219 4.191 0.447 1.00 86.31 94 GLN A N 1
ATOM 750 C CA . GLN A 1 94 ? -2.659 3.281 1.503 1.00 86.31 94 GLN A CA 1
ATOM 751 C C . GLN A 1 94 ? -3.029 4.054 2.773 1.00 86.31 94 GLN A C 1
ATOM 753 O O . GLN A 1 94 ? -4.088 3.792 3.340 1.00 86.31 94 GLN A O 1
ATOM 758 N N . ASP A 1 95 ? -2.244 5.066 3.147 1.00 83.38 95 ASP A N 1
ATOM 759 C CA . ASP A 1 95 ? -2.550 5.957 4.270 1.00 83.38 95 ASP A CA 1
ATOM 760 C C . ASP A 1 95 ? -3.836 6.754 4.014 1.00 83.38 95 ASP A C 1
ATOM 762 O O . ASP A 1 95 ? -4.748 6.777 4.841 1.00 83.38 95 ASP A O 1
ATOM 766 N N . ALA A 1 96 ? -3.977 7.331 2.816 1.00 82.88 96 ALA A N 1
ATOM 767 C CA . ALA A 1 96 ? -5.184 8.063 2.444 1.00 82.88 96 ALA A CA 1
ATOM 768 C C . ALA A 1 96 ? -6.444 7.175 2.409 1.00 82.88 96 ALA A C 1
ATOM 770 O O . ALA A 1 96 ? -7.547 7.658 2.673 1.00 82.88 96 ALA A O 1
ATOM 771 N N . LEU A 1 97 ? -6.296 5.893 2.061 1.00 86.88 97 LEU A N 1
ATOM 772 C CA . LEU A 1 97 ? -7.378 4.909 2.090 1.00 86.88 97 LEU A CA 1
ATOM 773 C C . LEU A 1 97 ? -7.733 4.509 3.527 1.00 86.88 97 LEU A C 1
ATOM 775 O O . LEU A 1 97 ? -8.912 4.383 3.853 1.00 86.88 97 LEU A O 1
ATOM 779 N N . PHE A 1 98 ? -6.728 4.312 4.378 1.00 89.50 98 PHE A N 1
ATOM 780 C CA . PHE A 1 98 ? -6.910 4.010 5.794 1.00 89.50 98 PHE A CA 1
ATOM 781 C C . PHE A 1 98 ? -7.701 5.124 6.495 1.00 89.50 98 PHE A C 1
ATOM 783 O O . PHE A 1 98 ? -8.697 4.853 7.170 1.00 89.50 98 PHE A O 1
ATOM 790 N N . ASP A 1 99 ? -7.323 6.379 6.253 1.00 87.12 99 ASP A N 1
ATOM 791 C CA . ASP A 1 99 ? -7.999 7.555 6.803 1.00 87.12 99 ASP A CA 1
ATOM 792 C C . ASP A 1 99 ? -9.457 7.669 6.334 1.00 87.12 99 ASP A C 1
ATOM 794 O O . ASP A 1 99 ? -10.346 7.971 7.133 1.00 87.12 99 ASP A O 1
ATOM 798 N N . ASP A 1 100 ? -9.745 7.379 5.062 1.00 87.31 100 ASP A N 1
ATOM 799 C CA . ASP A 1 100 ? -11.120 7.357 4.547 1.00 87.31 100 ASP A CA 1
ATOM 800 C C . ASP A 1 100 ? -11.988 6.322 5.274 1.00 87.31 100 ASP A C 1
ATOM 802 O O . ASP A 1 100 ? -13.135 6.609 5.625 1.00 87.31 100 ASP A O 1
ATOM 806 N N . VAL A 1 101 ? -11.453 5.126 5.539 1.00 89.81 101 VAL A N 1
ATOM 807 C CA . VAL A 1 101 ? -12.181 4.079 6.275 1.00 89.81 101 VAL A CA 1
ATOM 808 C C . VAL A 1 101 ? -12.477 4.528 7.705 1.00 89.81 101 VAL A C 1
ATOM 810 O O . VAL A 1 101 ? -13.597 4.356 8.190 1.00 89.81 101 VAL A O 1
ATOM 813 N N . LEU A 1 102 ? -11.510 5.161 8.371 1.00 89.75 102 LEU A N 1
ATOM 814 C CA . LEU A 1 102 ? -11.714 5.731 9.701 1.00 89.75 102 LEU A CA 1
ATOM 815 C C . LEU A 1 102 ? -12.760 6.860 9.690 1.00 89.75 102 LEU A C 1
ATOM 817 O O . LEU A 1 102 ? -13.611 6.922 10.582 1.00 89.75 102 LEU A O 1
ATOM 821 N N . ARG A 1 103 ? -12.771 7.716 8.660 1.00 88.12 103 ARG A N 1
ATOM 822 C CA . ARG A 1 103 ? -13.807 8.750 8.482 1.00 88.12 103 ARG A CA 1
ATOM 823 C C . ARG A 1 103 ? -15.197 8.144 8.333 1.00 88.12 103 ARG A C 1
ATOM 825 O O . ARG A 1 103 ? -16.127 8.614 8.984 1.00 88.12 103 ARG A O 1
ATOM 832 N N . LEU A 1 104 ? -15.333 7.075 7.548 1.00 88.81 104 LEU A N 1
ATOM 833 C CA . LEU A 1 104 ? -16.602 6.354 7.380 1.00 88.81 104 LEU A CA 1
ATOM 834 C C . LEU A 1 104 ? -17.092 5.701 8.677 1.00 88.81 104 LEU A C 1
ATOM 836 O O . LEU A 1 104 ? -18.294 5.543 8.873 1.00 88.81 104 LEU A O 1
ATOM 840 N N . LYS A 1 105 ? -16.174 5.363 9.584 1.00 89.19 105 LYS A N 1
ATOM 841 C CA . LYS A 1 105 ? -16.474 4.860 10.931 1.00 89.19 105 LYS A CA 1
ATOM 842 C C . LYS A 1 105 ? -16.798 5.958 11.953 1.00 89.19 105 LYS A C 1
ATOM 844 O O . LYS A 1 105 ? -17.047 5.641 13.110 1.00 89.19 105 LYS A O 1
ATOM 849 N N . GLY A 1 106 ? -16.816 7.231 11.550 1.00 88.31 106 GLY A N 1
ATOM 850 C CA . GLY A 1 106 ? -17.101 8.364 12.439 1.00 88.31 106 GLY A CA 1
ATOM 851 C C . GLY A 1 106 ? -15.892 8.857 13.243 1.00 88.31 106 GLY A C 1
ATOM 852 O O . GLY A 1 106 ? -16.018 9.761 14.068 1.00 88.31 106 GLY A O 1
ATOM 853 N N . LEU A 1 107 ? -14.694 8.330 12.971 1.00 86.69 107 LEU A N 1
ATOM 854 C CA . LEU A 1 107 ? -13.444 8.711 13.641 1.00 86.69 107 LEU A CA 1
ATOM 855 C C . LEU A 1 107 ? -12.738 9.893 12.959 1.00 86.69 107 LEU A C 1
ATOM 857 O O . LEU A 1 107 ? -11.572 10.167 13.234 1.00 86.69 107 LEU A O 1
ATOM 861 N N . GLY A 1 108 ? -13.442 10.641 12.101 1.00 83.75 108 GLY A N 1
ATOM 862 C CA . GLY A 1 108 ? -12.889 11.811 11.410 1.00 83.75 108 GLY A CA 1
ATOM 863 C C . GLY A 1 108 ? -12.297 12.860 12.360 1.00 83.75 108 GLY A C 1
ATOM 864 O O . GLY A 1 108 ? -11.255 13.435 12.060 1.00 83.75 108 GLY A O 1
ATOM 865 N N . HIS A 1 109 ? -12.890 13.036 13.545 1.00 83.06 109 HIS A N 1
ATOM 866 C CA . HIS A 1 109 ? -12.397 13.973 14.561 1.00 83.06 109 HIS A CA 1
ATOM 867 C C . HIS A 1 109 ? -11.018 13.587 15.137 1.00 83.06 109 HIS A C 1
ATOM 869 O O . HIS A 1 109 ? -10.234 14.463 15.498 1.00 83.06 109 HIS A O 1
ATOM 875 N N . VAL A 1 110 ? -10.701 12.287 15.212 1.00 82.31 110 VAL A N 1
ATOM 876 C CA . VAL A 1 110 ? -9.395 11.791 15.688 1.00 82.31 110 VAL A CA 1
ATOM 877 C C . VAL A 1 110 ? -8.307 12.080 14.654 1.00 82.31 110 VAL A C 1
ATOM 879 O O . VAL A 1 110 ? -7.172 12.397 15.007 1.00 82.31 110 VAL A O 1
ATOM 882 N N . LEU A 1 111 ? -8.666 12.015 13.371 1.00 79.94 111 LEU A N 1
ATOM 883 C CA . LEU A 1 111 ? -7.760 12.285 12.259 1.00 79.94 111 LEU A CA 1
ATOM 884 C C . LEU A 1 111 ? -7.431 13.772 12.122 1.00 79.94 111 LEU A C 1
ATOM 886 O O . LEU A 1 111 ? -6.262 14.116 11.994 1.00 79.94 111 LEU A O 1
ATOM 890 N N . GLU A 1 112 ? -8.434 14.648 12.226 1.00 78.75 112 GLU A N 1
ATOM 891 C CA . GLU A 1 112 ? -8.263 16.111 12.178 1.00 78.75 112 GLU A CA 1
ATOM 892 C C . GLU A 1 112 ? -7.222 16.597 13.205 1.00 78.75 112 GLU A C 1
ATOM 894 O O . GLU A 1 112 ? -6.350 17.422 12.907 1.00 78.75 112 GLU A O 1
ATOM 899 N N . LYS A 1 113 ? -7.262 16.009 14.411 1.00 70.94 113 LYS A N 1
ATOM 900 C CA . LYS A 1 113 ? -6.306 16.285 15.487 1.00 70.94 113 LYS A CA 1
ATOM 901 C C . LYS A 1 113 ? -4.872 15.886 15.114 1.00 70.94 113 LYS A C 1
ATOM 903 O O . LYS A 1 113 ? -3.947 16.589 15.499 1.00 70.94 113 LYS A O 1
ATOM 908 N N . ARG A 1 114 ? -4.675 14.802 14.350 1.00 61.81 114 ARG A N 1
ATOM 909 C CA . ARG A 1 114 ? -3.350 14.378 13.853 1.00 61.81 114 ARG A CA 1
ATOM 910 C C . ARG A 1 114 ? -2.854 15.216 12.679 1.00 61.81 114 ARG A C 1
ATOM 912 O O . ARG A 1 114 ? -1.665 15.507 12.618 1.00 61.81 114 ARG A O 1
ATOM 919 N N . THR A 1 115 ? -3.727 15.601 11.750 1.00 58.69 115 THR A N 1
ATOM 920 C CA . THR A 1 115 ? -3.334 16.373 10.558 1.00 58.69 115 THR A CA 1
ATOM 921 C C . THR A 1 115 ? -2.891 17.799 10.904 1.00 58.69 115 THR A C 1
ATOM 923 O O . THR A 1 115 ? -2.015 18.345 10.235 1.00 58.69 115 THR A O 1
ATOM 926 N N . SER A 1 116 ? -3.433 18.386 11.976 1.00 53.06 116 SER A N 1
ATOM 927 C CA . SER A 1 116 ? -3.073 19.742 12.421 1.00 53.06 116 SER A CA 1
ATOM 928 C C . SER A 1 116 ? -1.603 19.884 12.853 1.00 53.06 116 SER A C 1
ATOM 930 O O . SER A 1 116 ? -1.030 20.953 12.674 1.00 53.06 116 SER A O 1
ATOM 932 N N . ASP A 1 117 ? -0.959 18.809 13.323 1.00 51.19 117 ASP A N 1
ATOM 933 C CA . ASP A 1 117 ? 0.469 18.815 13.693 1.00 51.19 117 ASP A CA 1
ATOM 934 C C . ASP A 1 117 ? 1.423 18.683 12.483 1.00 51.19 117 ASP A C 1
ATOM 936 O O . ASP A 1 117 ? 2.613 18.968 12.597 1.00 51.19 117 ASP A O 1
ATOM 940 N N . VAL A 1 118 ? 0.925 18.275 11.307 1.00 52.72 118 VAL A N 1
ATOM 941 C CA . VAL A 1 118 ? 1.732 18.033 10.085 1.00 52.72 118 VAL A CA 1
ATOM 942 C C . VAL A 1 118 ? 1.421 19.008 8.936 1.00 52.72 118 VAL A C 1
ATOM 944 O O . VAL A 1 118 ? 2.016 18.939 7.856 1.00 52.72 118 VAL A O 1
ATOM 947 N N . GLY A 1 119 ? 0.491 19.939 9.154 1.00 41.19 119 GLY A N 1
ATOM 948 C CA . GLY A 1 119 ? -0.043 20.849 8.143 1.00 41.19 119 GLY A CA 1
ATOM 949 C C . GLY A 1 119 ? 0.863 22.038 7.817 1.00 41.19 119 GLY A C 1
ATOM 950 O O . GLY A 1 119 ? 0.594 23.152 8.247 1.00 41.19 119 GLY A O 1
ATOM 951 N N . CYS A 1 120 ? 1.904 21.832 7.005 1.00 37.78 120 CYS A N 1
ATOM 952 C CA . CYS A 1 120 ? 2.541 22.936 6.260 1.00 37.78 120 CYS A CA 1
ATOM 953 C C . CYS A 1 120 ? 3.185 22.523 4.920 1.00 37.78 120 CYS A C 1
ATOM 955 O O . CYS A 1 120 ? 3.587 23.382 4.141 1.00 37.78 120 CYS A O 1
ATOM 957 N N . LEU A 1 121 ? 3.277 21.227 4.592 1.00 45.28 121 LEU A N 1
ATOM 958 C CA . LEU A 1 121 ? 4.106 20.782 3.460 1.00 45.28 121 LEU A CA 1
ATOM 959 C C . LEU A 1 121 ? 3.367 20.049 2.335 1.00 45.28 121 LEU A C 1
ATOM 961 O O . LEU A 1 121 ? 3.970 19.251 1.625 1.00 45.28 121 LEU A O 1
ATOM 965 N N . SER A 1 122 ? 2.072 20.297 2.147 1.00 51.91 122 SER A N 1
ATOM 966 C CA . SER A 1 122 ? 1.290 19.574 1.138 1.00 51.91 122 SER A CA 1
ATOM 967 C C . SER A 1 122 ? 0.462 20.521 0.281 1.00 51.91 122 SER A C 1
ATOM 969 O O . SER A 1 122 ? -0.756 20.563 0.401 1.00 51.91 122 SER A O 1
ATOM 971 N N . PHE A 1 123 ? 1.121 21.315 -0.572 1.00 41.81 123 PHE A N 1
ATOM 972 C CA . PHE A 1 123 ? 0.466 21.725 -1.823 1.00 41.81 123 PHE A CA 1
ATOM 973 C C . PHE A 1 123 ? 1.391 22.176 -2.969 1.00 41.81 123 PHE A C 1
ATOM 975 O O . PHE A 1 123 ? 0.933 22.197 -4.104 1.00 41.81 123 PHE A O 1
ATOM 982 N N . CYS A 1 124 ? 2.681 22.484 -2.754 1.00 35.62 124 CYS A N 1
ATOM 983 C CA . CYS A 1 124 ? 3.481 23.141 -3.811 1.00 35.62 124 CYS A CA 1
ATOM 984 C C . CYS A 1 124 ? 4.742 22.426 -4.330 1.00 35.62 124 CYS A C 1
ATOM 986 O O . CYS A 1 124 ? 5.500 23.048 -5.069 1.00 35.62 124 CYS A O 1
ATOM 988 N N . SER A 1 125 ? 5.034 21.156 -4.030 1.00 42.53 125 SER A N 1
ATOM 989 C CA . SER A 1 125 ? 6.167 20.498 -4.719 1.00 42.53 125 SER A CA 1
ATOM 990 C C . SER A 1 125 ? 6.090 18.973 -4.688 1.00 42.53 125 SER A C 1
ATOM 992 O O . SER A 1 125 ? 6.450 18.337 -3.704 1.00 42.53 125 SER A O 1
ATOM 994 N N . GLY A 1 126 ? 5.650 18.380 -5.800 1.00 47.53 126 GLY A N 1
ATOM 995 C CA . GLY A 1 126 ? 5.508 16.929 -5.977 1.00 47.53 126 GLY A CA 1
ATOM 996 C C . GLY A 1 126 ? 6.816 16.141 -6.137 1.00 47.53 126 GLY A C 1
ATOM 997 O O . GLY A 1 126 ? 6.754 14.944 -6.381 1.00 47.53 126 GLY A O 1
ATOM 998 N N . LEU A 1 127 ? 7.992 16.773 -6.012 1.00 47.25 127 LEU A N 1
ATOM 999 C CA . LEU A 1 127 ? 9.291 16.078 -6.061 1.00 47.25 127 LEU A CA 1
ATOM 1000 C C . LEU A 1 127 ? 10.029 16.038 -4.712 1.00 47.25 127 LEU A C 1
ATOM 1002 O O . LEU A 1 127 ? 10.779 15.100 -4.460 1.00 47.25 127 LEU A O 1
ATOM 1006 N N . THR A 1 128 ? 9.827 17.021 -3.829 1.00 47.22 128 THR A N 1
ATOM 1007 C CA . THR A 1 128 ? 10.513 17.087 -2.523 1.00 47.22 128 THR A CA 1
ATOM 1008 C C . THR A 1 128 ? 9.771 16.318 -1.430 1.00 47.22 128 THR A C 1
ATOM 1010 O O . THR A 1 128 ? 10.398 15.803 -0.506 1.00 47.22 128 THR A O 1
ATOM 1013 N N . THR A 1 129 ? 8.449 16.167 -1.553 1.00 50.09 129 THR A N 1
ATOM 1014 C CA . THR A 1 129 ? 7.600 15.452 -0.582 1.00 50.09 129 THR A CA 1
ATOM 1015 C C . THR A 1 129 ? 7.945 13.970 -0.481 1.00 50.09 129 THR A C 1
ATOM 1017 O O . THR A 1 129 ? 7.941 13.418 0.611 1.00 50.09 129 THR A O 1
ATOM 1020 N N . THR A 1 130 ? 8.359 13.356 -1.585 1.00 50.03 130 THR A N 1
ATOM 1021 C CA . THR A 1 130 ? 8.822 11.968 -1.648 1.00 50.03 130 THR A CA 1
ATOM 1022 C C . THR A 1 130 ? 9.951 11.656 -0.664 1.00 50.03 130 THR A C 1
ATOM 1024 O O . THR A 1 130 ? 9.939 10.632 0.016 1.00 50.03 130 THR A O 1
ATOM 1027 N N . PHE A 1 131 ? 10.930 12.557 -0.566 1.00 49.16 131 PHE A N 1
ATOM 1028 C CA . PHE A 1 131 ? 12.083 12.383 0.315 1.00 49.16 131 PHE A CA 1
ATOM 1029 C C . PHE A 1 131 ? 11.716 12.670 1.779 1.00 49.16 131 PHE A C 1
ATOM 1031 O O . PHE A 1 131 ? 12.219 12.017 2.690 1.00 49.16 131 PHE A O 1
ATOM 1038 N N . VAL A 1 132 ? 10.779 13.598 2.009 1.00 50.19 132 VAL A N 1
ATOM 1039 C CA . VAL A 1 132 ? 10.270 13.929 3.349 1.00 50.19 132 VAL A CA 1
ATOM 1040 C C . VAL A 1 132 ? 9.436 12.780 3.931 1.00 50.19 132 VAL A C 1
ATOM 1042 O O . VAL A 1 132 ? 9.615 12.449 5.099 1.00 50.19 132 VAL A O 1
ATOM 1045 N N . SER A 1 133 ? 8.610 12.096 3.134 1.00 51.22 133 SER A N 1
ATOM 1046 C CA . SER A 1 133 ? 7.839 10.925 3.587 1.00 51.22 133 SER A CA 1
ATOM 1047 C C . SER A 1 133 ? 8.735 9.761 4.032 1.00 51.22 133 SER A C 1
ATOM 1049 O O . SER A 1 133 ? 8.473 9.141 5.060 1.00 51.22 133 SER A O 1
ATOM 1051 N N . VAL A 1 134 ? 9.837 9.504 3.314 1.00 52.44 134 VAL A N 1
ATOM 1052 C CA . VAL A 1 134 ? 10.810 8.450 3.667 1.00 52.44 134 VAL A CA 1
ATOM 1053 C C . VAL A 1 134 ? 11.556 8.772 4.968 1.00 52.44 134 VAL A C 1
ATOM 1055 O O . VAL A 1 134 ? 11.851 7.867 5.745 1.00 52.44 134 VAL A O 1
ATOM 1058 N N . LEU A 1 135 ? 11.829 10.050 5.251 1.00 44.78 135 LEU A N 1
ATOM 1059 C CA . LEU A 1 135 ? 12.473 10.456 6.505 1.00 44.78 135 LEU A CA 1
ATOM 1060 C C . LEU A 1 135 ? 11.518 10.422 7.709 1.00 44.78 135 LEU A C 1
ATOM 1062 O O . LEU A 1 135 ? 11.953 10.103 8.816 1.00 44.78 135 LEU A O 1
ATOM 1066 N N . VAL A 1 136 ? 10.218 10.665 7.510 1.00 51.72 136 VAL A N 1
ATOM 1067 C CA . VAL A 1 136 ? 9.201 10.571 8.580 1.00 51.72 136 VAL A CA 1
ATOM 1068 C C . VAL A 1 136 ? 8.974 9.121 9.046 1.00 51.72 136 VAL A C 1
ATOM 1070 O O . VAL A 1 136 ? 8.551 8.896 10.182 1.00 51.72 136 VAL A O 1
ATOM 1073 N N . GLN A 1 137 ? 9.386 8.130 8.247 1.00 47.75 137 GLN A N 1
ATOM 1074 C CA . GLN A 1 137 ? 9.371 6.706 8.605 1.00 47.75 137 GLN A CA 1
ATOM 1075 C C . GLN A 1 137 ? 10.195 6.370 9.867 1.00 47.75 137 GLN A C 1
ATOM 1077 O O . GLN A 1 137 ? 10.046 5.287 10.416 1.00 47.75 137 GLN A O 1
ATOM 1082 N N . TRP A 1 138 ? 11.046 7.265 10.385 1.00 41.59 138 TRP A N 1
ATOM 1083 C CA . TRP A 1 138 ? 11.955 6.970 11.505 1.00 41.59 138 TRP A CA 1
ATOM 1084 C C . TRP A 1 138 ? 11.317 6.809 12.900 1.00 41.59 138 TRP A C 1
ATOM 1086 O O . TRP A 1 138 ? 12.009 6.406 13.837 1.00 41.59 138 TRP A O 1
ATOM 1096 N N . THR A 1 139 ? 10.005 7.004 13.077 1.00 49.34 139 THR A N 1
ATOM 1097 C CA . THR A 1 139 ? 9.343 6.782 14.386 1.00 49.34 139 THR A CA 1
ATOM 1098 C C . THR A 1 139 ? 8.742 5.367 14.517 1.00 49.34 139 THR A C 1
ATOM 1100 O O . THR A 1 139 ? 7.582 5.196 14.873 1.00 49.34 139 THR A O 1
ATOM 1103 N N . VAL A 1 140 ? 9.523 4.311 14.242 1.00 53.00 140 VAL A N 1
ATOM 1104 C CA . VAL A 1 140 ? 9.072 2.892 14.341 1.00 53.00 140 VAL A CA 1
ATOM 1105 C C . VAL A 1 140 ? 9.351 2.260 15.716 1.00 53.00 140 VAL A C 1
ATOM 1107 O O . VAL A 1 140 ? 8.771 1.244 16.092 1.00 53.00 140 VAL A O 1
ATOM 1110 N N . ASN A 1 141 ? 10.229 2.853 16.529 1.00 52.50 141 ASN A N 1
ATOM 1111 C CA . ASN A 1 141 ? 10.644 2.208 17.783 1.00 52.50 141 ASN A CA 1
ATOM 1112 C C . ASN A 1 141 ? 9.553 2.179 18.872 1.00 52.50 141 ASN A C 1
ATOM 1114 O O . ASN A 1 141 ? 9.615 1.345 19.777 1.00 52.50 141 ASN A O 1
ATOM 1118 N N . GLN A 1 142 ? 8.543 3.052 18.791 1.00 57.34 142 GLN A N 1
ATOM 1119 C CA . GLN A 1 142 ? 7.428 3.079 19.749 1.00 57.34 142 GLN A CA 1
ATOM 1120 C C . GLN A 1 142 ? 6.310 2.093 19.373 1.00 57.34 142 GLN A C 1
ATOM 1122 O O . GLN A 1 142 ? 5.771 1.414 20.248 1.00 57.34 142 GLN A O 1
ATOM 1127 N N . SER A 1 143 ? 6.015 1.937 18.076 1.00 58.62 143 SER A N 1
ATOM 1128 C CA . SER A 1 143 ? 5.016 0.978 17.583 1.00 58.62 143 SER A CA 1
ATOM 1129 C C . SER A 1 143 ? 5.439 -0.471 17.832 1.00 58.62 143 SER A C 1
ATOM 1131 O O . SER A 1 143 ? 4.594 -1.306 18.148 1.00 58.62 143 SER A O 1
ATOM 1133 N N . LEU A 1 144 ? 6.747 -0.760 17.812 1.00 60.56 144 LEU A N 1
ATOM 1134 C CA . LEU A 1 144 ? 7.276 -2.079 18.160 1.00 60.56 144 LEU A CA 1
ATOM 1135 C C . LEU A 1 144 ? 6.994 -2.440 19.629 1.00 60.56 144 LEU A C 1
ATOM 1137 O O . LEU A 1 144 ? 6.446 -3.501 19.909 1.00 60.56 144 LEU A O 1
ATOM 1141 N N . LYS A 1 145 ? 7.299 -1.555 20.588 1.00 61.91 145 LYS A N 1
ATOM 1142 C CA . LYS A 1 145 ? 7.065 -1.843 22.018 1.00 61.91 145 LYS A CA 1
ATOM 1143 C C . LYS A 1 145 ? 5.581 -2.035 22.343 1.00 61.91 145 LYS A C 1
ATOM 1145 O O . LYS A 1 145 ? 5.250 -2.869 23.184 1.00 61.91 145 LYS A O 1
ATOM 1150 N N . PHE A 1 146 ? 4.700 -1.310 21.656 1.00 60.78 146 PHE A N 1
ATOM 1151 C CA . PHE A 1 146 ? 3.254 -1.430 21.821 1.00 60.78 146 PHE A CA 1
ATOM 1152 C C . PHE A 1 146 ? 2.691 -2.713 21.181 1.00 60.78 146 PHE A C 1
ATOM 1154 O O . PHE A 1 146 ? 1.985 -3.472 21.846 1.00 60.78 146 PHE A O 1
ATOM 1161 N N . ALA A 1 147 ? 3.081 -3.035 19.941 1.00 62.47 147 ALA A N 1
ATOM 1162 C CA . ALA A 1 147 ? 2.658 -4.263 19.255 1.00 62.47 147 ALA A CA 1
ATOM 1163 C C . ALA A 1 147 ? 3.112 -5.539 19.988 1.00 62.47 147 ALA A C 1
ATOM 1165 O O . ALA A 1 147 ? 2.416 -6.555 19.991 1.00 62.47 147 ALA A O 1
ATOM 1166 N N . TRP A 1 148 ? 4.263 -5.485 20.671 1.00 62.25 148 TRP A N 1
ATOM 1167 C CA . TRP A 1 148 ? 4.811 -6.618 21.423 1.00 62.25 148 TRP A CA 1
ATOM 1168 C C . TRP A 1 148 ? 4.024 -6.947 22.701 1.00 62.25 148 TRP A C 1
ATOM 1170 O O . TRP A 1 148 ? 4.195 -8.049 23.229 1.00 62.25 148 TRP A O 1
ATOM 1180 N N . LYS A 1 149 ? 3.145 -6.048 23.169 1.00 72.62 149 LYS A N 1
ATOM 1181 C CA . LYS A 1 149 ? 2.270 -6.274 24.328 1.00 72.62 149 LYS A CA 1
ATOM 1182 C C . LYS A 1 149 ? 1.036 -7.122 23.975 1.00 72.62 149 LYS A C 1
ATOM 1184 O O . LYS A 1 149 ? 0.679 -7.987 24.764 1.00 72.62 149 LYS A O 1
ATOM 1189 N N . ASN A 1 150 ? 0.477 -6.970 22.766 1.00 70.19 150 ASN A N 1
ATOM 1190 C CA . ASN A 1 150 ? -0.731 -7.683 22.298 1.00 70.19 150 ASN A CA 1
ATOM 1191 C C . ASN A 1 150 ? -0.456 -8.608 21.093 1.00 70.19 150 ASN A C 1
ATOM 1193 O O . ASN A 1 150 ? -1.223 -8.677 20.135 1.00 70.19 150 ASN A O 1
ATOM 1197 N N . ARG A 1 151 ? 0.655 -9.352 21.121 1.00 74.81 151 ARG A N 1
ATOM 1198 C CA . ARG A 1 151 ? 1.136 -10.163 19.981 1.00 74.81 151 ARG A CA 1
ATOM 1199 C C . ARG A 1 151 ? 0.154 -11.139 19.337 1.0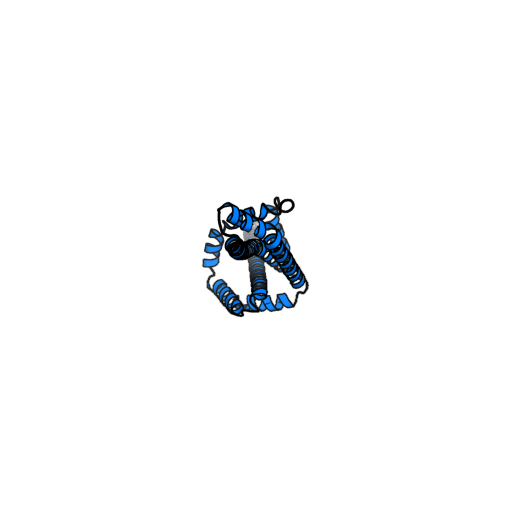0 74.81 151 ARG A C 1
ATOM 1201 O O . ARG A 1 151 ? 0.189 -11.219 18.110 1.00 74.81 151 ARG A O 1
ATOM 1208 N N . PRO A 1 152 ? -0.649 -11.925 20.085 1.00 78.94 152 PRO A N 1
ATOM 1209 C CA . PRO A 1 152 ? -1.453 -12.969 19.453 1.00 78.94 152 PRO A CA 1
ATOM 1210 C C . PRO A 1 152 ? -2.480 -12.382 18.477 1.00 78.94 152 PRO A C 1
ATOM 1212 O O . PRO A 1 152 ? -2.750 -12.973 17.434 1.00 78.94 152 PRO A O 1
ATOM 1215 N N . GLU A 1 153 ? -2.978 -11.181 18.762 1.00 80.75 153 GLU A N 1
ATOM 1216 C CA . GLU A 1 153 ? -3.959 -10.486 17.934 1.00 80.75 153 GLU A CA 1
ATOM 1217 C C . GLU A 1 153 ? -3.343 -10.018 16.611 1.00 80.75 153 GLU A C 1
ATOM 1219 O O . GLU A 1 153 ? -3.841 -10.385 15.544 1.00 80.75 153 GLU A O 1
ATOM 1224 N N . TYR A 1 154 ? -2.195 -9.331 16.665 1.00 80.31 154 TYR A N 1
ATOM 1225 C CA . TYR A 1 154 ? -1.462 -8.887 15.472 1.00 80.31 154 TYR A CA 1
ATOM 1226 C C . TYR A 1 154 ? -0.987 -10.056 14.601 1.00 80.31 154 TYR A C 1
ATOM 1228 O O . TYR A 1 154 ? -1.084 -9.991 13.375 1.00 80.31 154 TYR A O 1
ATOM 1236 N N . ILE A 1 155 ? -0.503 -11.141 15.218 1.00 85.25 155 ILE A N 1
ATOM 1237 C CA . ILE A 1 155 ? -0.050 -12.335 14.490 1.00 85.25 155 ILE A CA 1
ATOM 1238 C C . ILE A 1 155 ? -1.227 -12.996 13.767 1.00 85.25 155 ILE A C 1
ATOM 1240 O O . ILE A 1 155 ? -1.089 -13.377 12.607 1.00 85.25 155 ILE A O 1
ATOM 1244 N N . SER A 1 156 ? -2.393 -13.101 14.412 1.00 84.50 156 SER A N 1
ATOM 1245 C CA . SER A 1 156 ? -3.577 -13.716 13.798 1.00 84.50 156 SER A CA 1
ATOM 1246 C C . SER A 1 156 ? -4.125 -12.908 12.616 1.00 84.50 156 SER A C 1
ATOM 1248 O O . SER A 1 156 ? -4.514 -13.492 11.603 1.00 84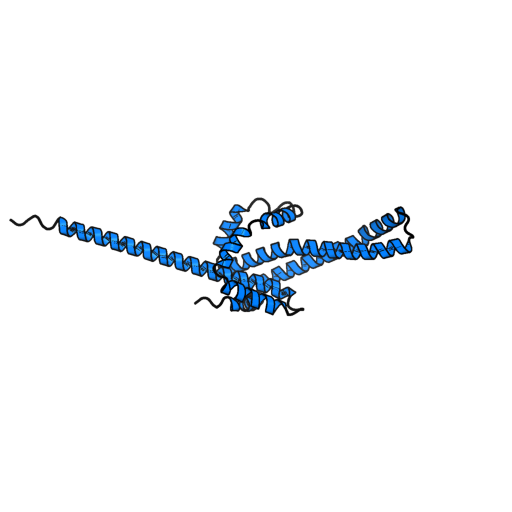.50 156 SER A O 1
ATOM 1250 N N . PHE A 1 157 ? -4.095 -11.574 12.711 1.00 86.19 157 PHE A N 1
ATOM 1251 C CA . PHE A 1 157 ? -4.442 -10.680 11.609 1.00 86.19 157 PHE A CA 1
ATOM 1252 C C . PHE A 1 157 ? -3.454 -10.837 10.443 1.00 86.19 157 PHE A C 1
ATOM 1254 O O . PHE A 1 157 ? -3.867 -11.083 9.309 1.00 86.19 157 PHE A O 1
ATOM 1261 N N . GLY A 1 158 ? -2.148 -10.768 10.730 1.00 84.69 158 GLY A N 1
ATOM 1262 C CA . GLY A 1 158 ? -1.091 -10.880 9.724 1.00 84.69 158 GLY A CA 1
ATOM 1263 C C . GLY A 1 158 ? -1.074 -12.234 9.014 1.00 84.69 158 GLY A C 1
ATOM 1264 O O . GLY A 1 158 ? -0.893 -12.287 7.803 1.00 84.69 158 GLY A O 1
ATOM 1265 N N . PHE A 1 159 ? -1.336 -13.327 9.735 1.00 89.12 159 PHE A N 1
ATOM 1266 C CA . PHE A 1 159 ? -1.386 -14.668 9.151 1.00 89.12 159 PHE A CA 1
ATOM 1267 C C . PHE A 1 159 ? -2.467 -14.790 8.072 1.00 89.12 159 PHE A C 1
ATOM 1269 O O . PHE A 1 159 ? -2.222 -15.343 7.002 1.00 89.12 159 PHE A O 1
ATOM 1276 N N . ILE A 1 160 ? -3.656 -14.241 8.325 1.00 87.81 160 ILE A N 1
ATOM 1277 C CA . ILE A 1 160 ? -4.774 -14.310 7.377 1.00 87.81 160 ILE A CA 1
ATOM 1278 C C . ILE A 1 160 ? -4.573 -13.326 6.230 1.00 87.81 160 ILE A C 1
ATOM 1280 O O . ILE A 1 160 ? -4.859 -13.676 5.088 1.00 87.81 160 ILE A O 1
ATOM 1284 N N . ALA A 1 161 ? -4.028 -12.140 6.506 1.00 85.81 161 ALA A N 1
ATOM 1285 C CA . ALA A 1 161 ? -3.643 -11.189 5.469 1.00 85.81 161 ALA A CA 1
ATOM 1286 C C . ALA A 1 161 ? -2.652 -11.815 4.470 1.00 85.81 161 ALA A C 1
ATOM 1288 O O . ALA A 1 161 ? -2.880 -11.738 3.265 1.00 85.81 161 ALA A O 1
ATOM 1289 N N . VAL A 1 162 ? -1.622 -12.513 4.966 1.00 85.56 162 VAL A N 1
ATOM 1290 C CA . VAL A 1 162 ? -0.642 -13.235 4.133 1.00 85.56 162 VAL A CA 1
ATOM 1291 C C . VAL A 1 162 ? -1.286 -14.412 3.403 1.00 85.56 162 VAL A C 1
ATOM 1293 O O . VAL A 1 162 ? -1.018 -14.620 2.224 1.00 85.56 162 VAL A O 1
ATOM 1296 N N . ALA A 1 163 ? -2.159 -15.179 4.063 1.00 86.81 163 ALA A N 1
ATOM 1297 C CA . ALA A 1 163 ? -2.849 -16.299 3.424 1.00 86.81 163 ALA A CA 1
ATOM 1298 C C . ALA A 1 163 ? -3.728 -15.849 2.245 1.00 86.81 163 ALA A C 1
ATOM 1300 O O . ALA A 1 163 ? -3.798 -16.536 1.228 1.00 86.81 163 ALA A O 1
ATOM 1301 N N . LEU A 1 164 ? -4.370 -14.686 2.368 1.00 82.50 164 LEU A N 1
ATOM 1302 C CA . LEU A 1 164 ? -5.118 -14.055 1.282 1.00 82.50 164 LEU A CA 1
ATOM 1303 C C . LEU A 1 164 ? -4.173 -13.603 0.156 1.00 82.50 164 LEU A C 1
ATOM 1305 O O . LEU A 1 1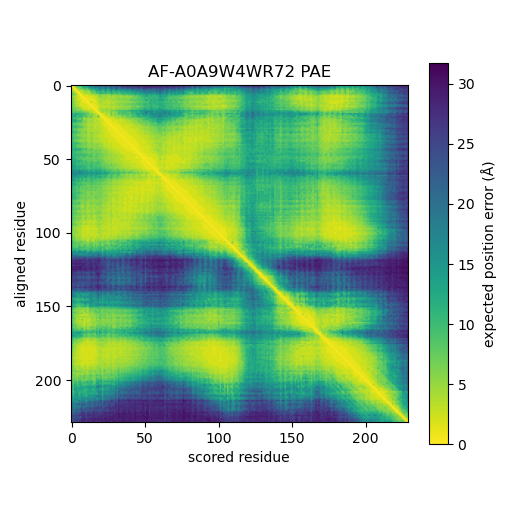64 ? -4.472 -13.795 -1.021 1.00 82.50 164 LEU A O 1
ATOM 1309 N N . GLU A 1 165 ? -2.997 -13.088 0.508 1.00 82.56 165 GLU A N 1
ATOM 1310 C CA . GLU A 1 165 ? -1.972 -12.631 -0.436 1.00 82.56 165 GLU A CA 1
ATOM 1311 C C . GLU A 1 165 ? -1.365 -13.754 -1.300 1.00 82.56 165 GLU A C 1
ATOM 1313 O O . GLU A 1 165 ? -0.897 -13.499 -2.410 1.00 82.56 165 GLU A O 1
ATOM 1318 N N . LEU A 1 166 ? -1.441 -15.015 -0.854 1.00 84.88 166 LEU A N 1
ATOM 1319 C CA . LEU A 1 166 ? -0.947 -16.181 -1.603 1.00 84.88 166 LEU A CA 1
ATOM 1320 C C . LEU A 1 166 ? -1.693 -16.444 -2.922 1.00 84.88 166 LEU A C 1
ATOM 1322 O O . LEU A 1 166 ? -1.245 -17.277 -3.709 1.00 84.88 166 LEU A O 1
ATOM 1326 N N . ILE A 1 167 ? -2.813 -15.763 -3.191 1.00 83.94 167 ILE A N 1
ATOM 1327 C CA . ILE A 1 167 ? -3.536 -15.870 -4.462 1.00 83.94 167 ILE A CA 1
ATOM 1328 C C . ILE A 1 167 ? -2.888 -14.913 -5.482 1.00 83.94 167 ILE A C 1
ATOM 1330 O O . ILE A 1 167 ? -3.151 -13.709 -5.432 1.00 83.94 167 ILE A O 1
ATOM 1334 N N . PRO A 1 168 ? -2.107 -15.405 -6.466 1.00 70.38 168 PRO A N 1
ATOM 1335 C CA . PRO A 1 168 ? -1.248 -14.561 -7.305 1.00 70.38 168 PRO A CA 1
ATOM 1336 C C . PRO A 1 168 ? -1.996 -13.485 -8.108 1.00 70.38 168 PRO A C 1
ATOM 1338 O O . PRO A 1 168 ? -1.453 -12.412 -8.346 1.00 70.38 168 PRO A O 1
ATOM 1341 N N . VAL A 1 169 ? -3.251 -13.734 -8.500 1.00 67.44 169 VAL A N 1
ATOM 1342 C CA . VAL A 1 169 ? -4.062 -12.781 -9.286 1.00 67.44 169 VAL A CA 1
ATOM 1343 C C . VAL A 1 169 ? -4.885 -11.842 -8.397 1.00 67.44 169 VAL A C 1
ATOM 1345 O O . VAL A 1 169 ? -5.109 -10.689 -8.757 1.00 67.44 169 VAL A O 1
ATOM 1348 N N . ALA A 1 170 ? -5.317 -12.299 -7.219 1.00 71.56 170 ALA A N 1
ATOM 1349 C CA . ALA A 1 170 ? -6.086 -11.466 -6.295 1.00 71.56 170 ALA A CA 1
ATOM 1350 C C . ALA A 1 170 ? -5.185 -10.576 -5.422 1.00 71.56 170 ALA A C 1
ATOM 1352 O O . ALA A 1 170 ? -5.669 -9.572 -4.904 1.00 71.56 170 ALA A O 1
ATOM 1353 N N . ASN A 1 171 ? -3.888 -10.894 -5.319 1.00 77.69 171 ASN A N 1
ATOM 1354 C CA . ASN A 1 171 ? -2.892 -10.184 -4.515 1.00 77.69 171 ASN A CA 1
ATOM 1355 C C . ASN A 1 171 ? -2.974 -8.649 -4.668 1.00 77.69 171 ASN A C 1
ATOM 1357 O O . ASN A 1 171 ? -3.105 -7.922 -3.684 1.00 77.69 171 ASN A O 1
ATOM 1361 N N . PHE A 1 172 ? -3.036 -8.153 -5.908 1.00 77.31 172 PHE A N 1
ATOM 1362 C CA . PHE A 1 172 ? -3.096 -6.712 -6.177 1.00 77.31 172 PHE A CA 1
ATOM 1363 C C . PHE A 1 172 ? -4.291 -6.002 -5.541 1.00 77.31 172 PHE A C 1
ATOM 1365 O O . PHE A 1 172 ? -4.151 -4.865 -5.107 1.00 77.31 172 PHE A O 1
ATOM 1372 N N . ILE A 1 173 ? -5.463 -6.637 -5.491 1.00 81.12 173 ILE A N 1
ATOM 1373 C CA . ILE A 1 173 ? -6.655 -6.062 -4.849 1.00 81.12 173 ILE A CA 1
ATOM 1374 C C . ILE A 1 173 ? -6.604 -6.332 -3.345 1.00 81.12 173 ILE A C 1
ATOM 1376 O O . ILE A 1 173 ? -6.982 -5.478 -2.542 1.00 81.12 173 ILE A O 1
ATOM 1380 N N . LEU A 1 174 ? -6.095 -7.503 -2.960 1.00 84.44 174 LEU A N 1
ATOM 1381 C CA . LEU A 1 174 ? -6.067 -7.945 -1.577 1.00 84.44 174 LEU A CA 1
ATOM 1382 C C . LEU A 1 174 ? -5.163 -7.081 -0.700 1.00 84.44 174 LEU A C 1
ATOM 1384 O O . LEU A 1 174 ? -5.538 -6.820 0.442 1.00 84.44 174 LEU A O 1
ATOM 1388 N N . VAL A 1 175 ? -4.075 -6.522 -1.240 1.00 85.38 175 VAL A N 1
ATOM 1389 C CA . VAL A 1 175 ? -3.234 -5.562 -0.507 1.00 85.38 175 VAL A CA 1
ATOM 1390 C C . VAL A 1 175 ? -4.034 -4.334 -0.048 1.00 85.38 175 VAL A C 1
ATOM 1392 O O . VAL A 1 175 ? -3.896 -3.893 1.091 1.00 85.38 175 VAL A O 1
ATOM 1395 N N . TRP A 1 176 ? -4.950 -3.823 -0.881 1.00 86.44 176 TRP A N 1
ATOM 1396 C CA . TRP A 1 176 ? -5.823 -2.701 -0.519 1.00 86.44 176 TRP A CA 1
ATOM 1397 C C . TRP A 1 176 ? -6.899 -3.131 0.474 1.00 86.44 176 TRP A C 1
ATOM 1399 O O . TRP A 1 176 ? -7.187 -2.409 1.426 1.00 86.44 176 TRP A O 1
ATOM 1409 N N . THR A 1 177 ? -7.466 -4.330 0.310 1.00 89.50 177 THR A N 1
ATOM 1410 C CA . THR A 1 177 ? -8.445 -4.851 1.277 1.00 89.50 177 THR A CA 1
ATOM 1411 C C . THR A 1 177 ? -7.825 -5.161 2.640 1.00 89.50 177 THR A C 1
ATOM 1413 O O . THR A 1 177 ? -8.502 -4.997 3.651 1.00 89.50 177 THR A O 1
ATOM 1416 N N . ASN A 1 178 ? -6.540 -5.530 2.690 1.00 90.69 178 ASN A N 1
ATOM 1417 C CA . ASN A 1 178 ? -5.786 -5.721 3.927 1.00 90.69 178 ASN A CA 1
ATOM 1418 C C . ASN A 1 178 ? -5.640 -4.389 4.677 1.00 90.69 178 ASN A C 1
ATOM 1420 O O . ASN A 1 178 ? -5.855 -4.352 5.888 1.00 90.69 178 ASN A O 1
ATOM 1424 N N . VAL A 1 179 ? -5.384 -3.283 3.966 1.00 90.62 179 VAL A N 1
ATOM 1425 C CA . VAL A 1 179 ? -5.381 -1.925 4.546 1.00 90.62 179 VAL A CA 1
ATOM 1426 C C . VAL A 1 179 ? -6.765 -1.546 5.079 1.00 90.62 179 VAL A C 1
ATOM 1428 O O . VAL A 1 179 ? -6.879 -1.074 6.207 1.00 90.62 179 VAL A O 1
ATOM 1431 N N . VAL A 1 180 ? -7.833 -1.815 4.320 1.00 91.50 180 VAL A N 1
ATOM 1432 C CA . VAL A 1 180 ? -9.217 -1.567 4.766 1.00 91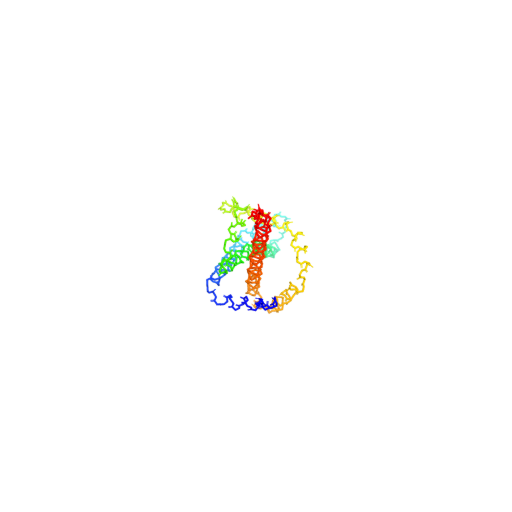.50 180 VAL A CA 1
ATOM 1433 C C . VAL A 1 180 ? -9.562 -2.406 6.002 1.00 91.50 180 VAL A C 1
ATOM 1435 O O . VAL A 1 180 ? -10.153 -1.889 6.947 1.00 91.50 180 VAL A O 1
ATOM 1438 N N . GLY A 1 181 ? -9.166 -3.681 6.035 1.00 90.25 181 GLY A N 1
ATOM 1439 C CA . GLY A 1 181 ? -9.340 -4.574 7.182 1.00 90.25 181 GLY A CA 1
ATOM 1440 C C . GLY A 1 181 ? -8.573 -4.104 8.419 1.00 90.25 181 GLY A C 1
ATOM 1441 O O . GLY A 1 181 ? -9.126 -4.107 9.518 1.00 90.25 181 GLY A O 1
ATOM 1442 N N . ALA A 1 182 ? -7.336 -3.633 8.242 1.00 90.88 182 ALA A N 1
ATOM 1443 C CA . ALA A 1 182 ? -6.549 -3.027 9.314 1.00 90.88 182 ALA A CA 1
ATOM 1444 C C . ALA A 1 182 ? -7.210 -1.745 9.844 1.00 90.88 182 ALA A C 1
ATOM 1446 O O . ALA A 1 182 ? -7.282 -1.547 11.057 1.00 90.88 182 ALA A O 1
ATOM 1447 N N . ALA A 1 183 ? -7.742 -0.900 8.957 1.00 91.44 183 ALA A N 1
ATOM 1448 C CA . ALA A 1 183 ? -8.460 0.316 9.330 1.00 91.44 183 ALA A CA 1
ATOM 1449 C C . ALA A 1 183 ? -9.761 0.013 10.082 1.00 91.44 183 ALA A C 1
ATOM 1451 O O . ALA A 1 183 ? -10.054 0.654 11.086 1.00 91.44 183 ALA A O 1
ATOM 1452 N N . LEU A 1 184 ? -10.511 -1.003 9.646 1.00 91.62 184 LEU A N 1
ATOM 1453 C CA . LEU A 1 184 ? -11.703 -1.501 10.335 1.00 91.62 184 LEU A CA 1
ATOM 1454 C C . LEU A 1 184 ? -11.379 -1.991 11.746 1.00 91.62 184 LEU A C 1
ATOM 1456 O O . LEU A 1 184 ? -12.085 -1.635 12.685 1.00 91.62 184 LEU A O 1
ATOM 1460 N N . TRP A 1 185 ? -10.315 -2.782 11.895 1.00 91.69 185 TRP A N 1
ATOM 1461 C CA . TRP A 1 185 ? -9.880 -3.253 13.207 1.00 91.69 185 TRP A CA 1
ATOM 1462 C C . TRP A 1 185 ? -9.443 -2.092 14.099 1.00 91.69 185 TRP A C 1
ATOM 1464 O O . TRP A 1 185 ? -9.901 -1.983 15.231 1.00 91.69 185 TRP A O 1
ATOM 1474 N N . THR A 1 186 ? -8.630 -1.181 13.563 1.00 90.50 186 THR A N 1
ATOM 1475 C CA . THR A 1 186 ? -8.165 0.004 14.293 1.00 90.50 186 THR A CA 1
ATOM 1476 C C . THR A 1 186 ? -9.331 0.889 14.729 1.00 90.50 186 THR A C 1
ATOM 1478 O O . THR A 1 186 ? -9.347 1.361 15.862 1.00 90.50 186 THR A O 1
ATOM 1481 N N . ALA A 1 187 ? -10.329 1.088 13.864 1.00 91.19 187 ALA A N 1
ATOM 1482 C CA . ALA A 1 187 ? -11.531 1.836 14.207 1.00 91.19 187 ALA A CA 1
ATOM 1483 C C . ALA A 1 187 ? -12.266 1.212 15.392 1.00 91.19 187 ALA A C 1
ATOM 1485 O O . ALA A 1 187 ? -12.620 1.911 16.337 1.00 91.19 187 ALA A O 1
ATOM 1486 N N . ASP A 1 188 ? -12.478 -0.101 15.336 1.00 91.25 188 ASP A N 1
ATOM 1487 C CA . ASP A 1 188 ? -13.213 -0.815 16.370 1.00 91.25 188 ASP A CA 1
ATOM 1488 C C . ASP A 1 188 ? -12.431 -0.802 17.706 1.00 91.25 188 ASP A C 1
ATOM 1490 O O . ASP A 1 188 ? -13.043 -0.581 18.747 1.00 91.25 188 ASP A O 1
ATOM 1494 N N . VAL A 1 189 ? -11.092 -0.902 17.681 1.00 88.69 189 VAL A N 1
ATOM 1495 C CA . VAL A 1 189 ? -10.226 -0.766 18.874 1.00 88.69 189 VAL A CA 1
ATOM 1496 C C . VAL A 1 189 ? -10.314 0.633 19.495 1.00 88.69 189 VAL A C 1
ATOM 1498 O O . VAL A 1 189 ? -10.468 0.754 20.708 1.00 88.69 189 VAL A O 1
ATOM 1501 N N . ILE A 1 190 ? -10.253 1.698 18.686 1.00 88.94 190 ILE A N 1
ATOM 1502 C CA . ILE A 1 190 ? -10.337 3.080 19.192 1.00 88.94 190 ILE A CA 1
ATOM 1503 C C . ILE A 1 190 ? -11.709 3.349 19.821 1.00 88.94 190 ILE A C 1
ATOM 1505 O O . ILE A 1 190 ? -11.801 4.001 20.861 1.00 88.94 190 ILE A O 1
ATOM 1509 N N . LEU A 1 191 ? -12.784 2.853 19.203 1.00 89.56 191 LEU A N 1
ATOM 1510 C CA . LEU A 1 191 ? -14.140 3.009 19.731 1.00 89.56 191 LEU A CA 1
ATOM 1511 C C . LEU A 1 191 ? -14.325 2.264 21.061 1.00 89.56 191 LEU A C 1
ATOM 1513 O O . LEU A 1 191 ? -14.995 2.780 21.957 1.00 89.56 191 LEU A O 1
ATOM 1517 N N . GLU A 1 192 ? -13.720 1.082 21.205 1.00 88.38 192 GLU A N 1
ATOM 1518 C CA . GLU A 1 192 ? -13.740 0.301 22.446 1.00 88.38 192 GLU A CA 1
ATOM 1519 C C . GLU A 1 192 ? -13.003 1.053 23.572 1.00 88.38 192 GLU A C 1
ATOM 1521 O O . GLU A 1 192 ? -13.586 1.291 24.631 1.00 88.38 192 GLU A O 1
ATOM 1526 N N . GLU A 1 193 ? -11.807 1.584 23.301 1.00 87.25 193 GLU A N 1
ATOM 1527 C CA . GLU A 1 193 ? -11.031 2.381 24.266 1.00 87.25 193 GLU A CA 1
ATOM 1528 C C . GLU A 1 193 ? -11.752 3.673 24.694 1.00 87.25 193 GLU A C 1
ATOM 1530 O O . GLU A 1 193 ? -11.756 4.040 25.873 1.00 87.25 193 GLU A O 1
ATOM 1535 N N . GLN A 1 194 ? -12.411 4.370 23.762 1.00 87.00 194 GLN A N 1
ATOM 1536 C CA . GLN A 1 194 ? -13.235 5.534 24.103 1.00 87.00 194 GLN A CA 1
ATOM 1537 C C . GLN A 1 194 ? -14.404 5.151 25.017 1.00 87.00 194 GLN A C 1
ATOM 1539 O O . GLN A 1 194 ? -14.707 5.886 25.957 1.00 87.00 194 GLN A O 1
ATOM 1544 N N . SER A 1 195 ? -15.047 4.006 24.777 1.00 87.56 195 SER A N 1
ATOM 1545 C CA . SER A 1 195 ? -16.158 3.543 25.610 1.00 87.56 195 SER A CA 1
ATOM 1546 C C . SER A 1 195 ? -15.716 3.180 27.032 1.00 87.56 195 SER A C 1
ATOM 1548 O O . SER A 1 195 ? -16.380 3.585 27.988 1.00 87.56 195 SER A O 1
ATOM 1550 N N . ASP A 1 196 ? -14.559 2.534 27.183 1.00 89.25 196 ASP A N 1
ATOM 1551 C CA . ASP A 1 196 ? -13.991 2.177 28.486 1.00 89.25 196 ASP A CA 1
ATOM 1552 C C . ASP A 1 196 ? -13.601 3.422 29.291 1.00 8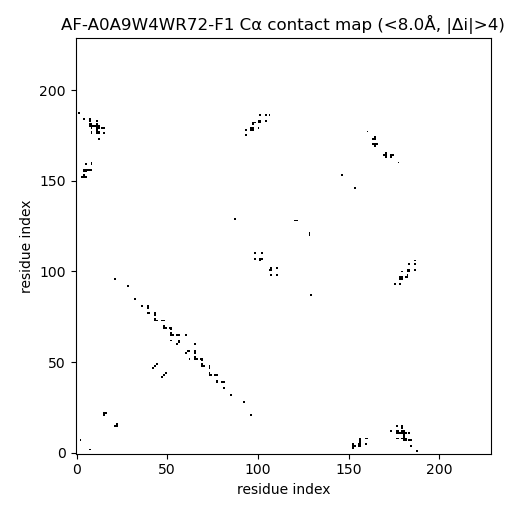9.25 196 ASP A C 1
ATOM 1554 O O . ASP A 1 196 ? -13.920 3.526 30.478 1.00 89.25 196 ASP A O 1
ATOM 1558 N N . ASN A 1 197 ? -12.991 4.417 28.637 1.00 87.81 197 ASN A N 1
ATOM 1559 C CA . ASN A 1 197 ? -12.658 5.696 29.267 1.00 87.81 197 ASN A CA 1
ATOM 1560 C C . ASN A 1 197 ? -13.911 6.447 29.748 1.00 87.81 197 ASN A C 1
ATOM 1562 O O . ASN A 1 197 ? -13.913 7.004 30.846 1.00 87.81 197 ASN A O 1
ATOM 1566 N N . LEU A 1 198 ? -15.001 6.422 28.972 1.00 86.81 198 LEU A N 1
ATOM 1567 C CA . LEU A 1 198 ? -16.281 7.013 29.380 1.00 86.81 198 LEU A CA 1
ATOM 1568 C C . LEU A 1 198 ? -16.912 6.278 30.575 1.00 86.81 198 LEU A C 1
ATOM 1570 O O . LEU A 1 198 ? -17.547 6.908 31.424 1.00 86.81 198 LEU A O 1
ATOM 1574 N N . VAL A 1 199 ? -16.756 4.954 30.661 1.00 88.44 199 VAL A N 1
ATOM 1575 C CA . VAL A 1 199 ? -17.220 4.160 31.811 1.00 88.44 199 VAL A CA 1
ATOM 1576 C C . VAL A 1 199 ? -16.380 4.460 33.055 1.00 88.44 199 VAL A C 1
ATOM 1578 O O . VAL A 1 199 ? -16.948 4.648 34.132 1.00 88.44 199 VAL A O 1
ATOM 1581 N N . ALA A 1 200 ? -15.057 4.559 32.915 1.00 87.19 200 ALA A N 1
ATOM 1582 C CA . ALA A 1 200 ? -14.151 4.901 34.008 1.00 87.19 200 ALA A CA 1
ATOM 1583 C C . ALA A 1 200 ? -14.433 6.302 34.576 1.00 87.19 200 ALA A C 1
ATOM 1585 O O . ALA A 1 200 ? -14.509 6.462 35.795 1.00 87.19 200 ALA A O 1
ATOM 1586 N N . ASP A 1 201 ? -14.667 7.293 33.711 1.00 87.56 201 ASP A N 1
ATOM 1587 C CA . ASP A 1 201 ? -15.010 8.658 34.123 1.00 87.56 201 ASP A CA 1
ATOM 1588 C C . ASP A 1 201 ? -16.358 8.710 34.862 1.00 87.56 201 ASP A C 1
ATOM 1590 O O . ASP A 1 201 ? -16.464 9.276 35.952 1.00 87.56 201 ASP A O 1
ATOM 1594 N N . ARG A 1 202 ? -17.383 8.006 34.353 1.00 87.00 202 ARG A N 1
ATOM 1595 C CA . ARG A 1 202 ? -18.671 7.864 35.060 1.00 87.00 202 ARG A CA 1
ATOM 1596 C C . ARG A 1 202 ? -18.526 7.183 36.418 1.00 87.00 202 ARG A C 1
ATOM 1598 O O . ARG A 1 202 ? -19.176 7.607 37.374 1.00 87.00 202 ARG A O 1
ATOM 1605 N N . ALA A 1 203 ? -17.706 6.139 36.520 1.00 85.81 203 ALA A N 1
ATOM 1606 C CA . ALA A 1 203 ? -17.466 5.437 37.777 1.00 85.81 203 ALA A CA 1
ATOM 1607 C C . ALA A 1 203 ? -16.732 6.330 38.794 1.00 85.81 203 ALA A C 1
ATOM 1609 O O . ALA A 1 203 ? -17.145 6.397 39.952 1.00 85.81 203 ALA A O 1
ATOM 1610 N N . GLY A 1 204 ? -15.706 7.068 38.357 1.00 84.62 204 GLY A N 1
ATOM 1611 C CA . GLY A 1 204 ? -14.982 8.030 39.192 1.00 84.62 204 GLY A CA 1
ATOM 1612 C C . GLY A 1 204 ? -15.873 9.175 39.675 1.00 84.62 204 GLY A C 1
ATOM 1613 O O . GLY A 1 204 ? -15.885 9.494 40.863 1.00 84.62 204 GLY A O 1
ATOM 1614 N N . SER A 1 205 ? -16.690 9.732 38.780 1.00 82.94 205 SER A N 1
ATOM 1615 C CA . SER A 1 205 ? -17.672 10.764 39.115 1.00 82.94 205 SER A CA 1
ATOM 1616 C C . SER A 1 205 ? -18.694 10.255 40.143 1.00 82.94 205 SER A C 1
ATOM 1618 O O . SER A 1 205 ? -18.916 10.893 41.170 1.00 82.94 205 SER A O 1
ATOM 1620 N N . SER A 1 206 ? -19.239 9.049 39.943 1.00 81.69 206 SER A N 1
ATOM 1621 C CA . SER A 1 206 ? -20.199 8.419 40.867 1.00 81.69 206 SER A CA 1
ATOM 1622 C C . SER A 1 206 ? -19.610 8.171 42.260 1.00 81.69 206 SER A C 1
ATOM 1624 O O . SER A 1 206 ? -20.277 8.425 43.265 1.00 81.69 206 SER A O 1
ATOM 1626 N N . ALA A 1 207 ? -18.353 7.722 42.332 1.00 84.50 207 ALA A N 1
ATOM 1627 C CA . ALA A 1 207 ? -17.640 7.536 43.593 1.00 84.50 207 ALA A CA 1
ATOM 1628 C C . ALA A 1 207 ? -17.405 8.871 44.322 1.00 84.50 207 ALA A C 1
ATOM 1630 O O . ALA A 1 207 ? -17.608 8.954 45.533 1.00 84.50 207 ALA A O 1
ATOM 1631 N N . ALA A 1 208 ? -17.051 9.934 43.591 1.00 82.88 208 ALA A N 1
ATOM 1632 C CA . ALA A 1 208 ? -16.889 11.273 44.158 1.00 82.88 208 ALA A CA 1
ATOM 1633 C C . ALA A 1 208 ? -18.210 11.836 44.719 1.00 82.88 208 ALA A C 1
ATOM 1635 O O . ALA A 1 208 ? -18.217 12.411 45.808 1.00 82.88 208 ALA A O 1
ATOM 1636 N N . TYR A 1 209 ? -19.339 11.621 44.031 1.00 76.62 209 TYR A N 1
ATOM 1637 C CA . TYR A 1 209 ? -20.663 12.002 44.540 1.00 76.62 209 TYR A CA 1
ATOM 1638 C C . TYR A 1 209 ? -21.053 11.228 45.805 1.00 76.62 209 TYR A C 1
ATOM 1640 O O . TYR A 1 209 ? -21.594 11.815 46.743 1.00 76.62 209 TYR A O 1
ATOM 1648 N N . GLN A 1 210 ? -20.774 9.922 45.860 1.00 81.44 210 GLN A N 1
ATOM 1649 C CA . GLN A 1 210 ? -21.034 9.118 47.057 1.00 81.44 210 GLN A CA 1
ATOM 1650 C C . GLN A 1 210 ? -20.199 9.570 48.258 1.00 81.44 210 GLN A C 1
ATOM 1652 O O . GLN A 1 210 ? -20.731 9.637 49.367 1.00 81.44 210 GLN A O 1
ATOM 1657 N N . GLU A 1 211 ? -18.932 9.931 48.047 1.00 81.94 211 GLU A N 1
ATOM 1658 C CA . GLU A 1 211 ? -18.072 10.440 49.117 1.00 81.94 211 GLU A CA 1
ATOM 1659 C C . GLU A 1 211 ? -18.539 11.815 49.620 1.00 81.94 211 GLU A C 1
ATOM 1661 O O . GLU A 1 211 ? -18.638 12.030 50.828 1.00 81.94 211 GLU A O 1
ATOM 1666 N N . ALA A 1 212 ? -18.930 12.722 48.718 1.00 78.12 212 ALA A N 1
ATOM 1667 C CA . ALA A 1 212 ? -19.496 14.018 49.097 1.00 78.12 212 ALA A CA 1
ATOM 1668 C C . ALA A 1 212 ? -20.761 13.866 49.966 1.00 78.12 212 ALA A C 1
ATOM 1670 O O . ALA A 1 212 ? -20.899 14.531 50.993 1.00 78.12 212 ALA A O 1
ATOM 1671 N N . ASN A 1 213 ? -21.652 12.937 49.608 1.00 73.56 213 ASN A N 1
ATOM 1672 C CA . ASN A 1 213 ? -22.879 12.682 50.366 1.00 73.56 213 ASN A CA 1
ATOM 1673 C C . ASN A 1 213 ? -22.603 12.001 51.725 1.00 73.56 213 ASN A C 1
ATOM 1675 O O . ASN A 1 213 ? -23.320 12.212 52.704 1.00 73.56 213 ASN A O 1
ATOM 1679 N N . ARG A 1 214 ? -21.530 11.202 51.815 1.00 74.62 214 ARG A N 1
ATOM 1680 C CA . ARG A 1 214 ? -21.062 10.604 53.073 1.00 74.62 214 ARG A CA 1
ATOM 1681 C C . ARG A 1 214 ? -20.499 11.663 54.035 1.00 74.62 214 ARG A C 1
ATOM 1683 O O . ARG A 1 214 ? -20.738 11.561 55.240 1.00 74.62 214 ARG A O 1
ATOM 1690 N N . MET A 1 215 ? -19.794 12.678 53.527 1.00 66.25 215 MET A N 1
ATOM 1691 C CA . MET A 1 215 ? -19.280 13.786 54.347 1.00 66.25 215 MET A CA 1
ATOM 1692 C C . MET A 1 215 ? -20.400 14.671 54.918 1.00 66.25 215 MET A C 1
ATOM 1694 O O . MET A 1 215 ? -20.348 15.034 56.095 1.00 66.25 215 MET A O 1
ATOM 1698 N N . ASP A 1 216 ? -21.440 14.970 54.138 1.00 64.94 216 ASP A N 1
ATOM 1699 C CA . ASP A 1 216 ? -22.577 15.781 54.601 1.00 64.94 216 ASP A CA 1
ATOM 1700 C C . ASP A 1 216 ? -23.369 15.079 55.725 1.00 64.94 216 ASP A C 1
ATOM 1702 O O . ASP A 1 216 ? -23.595 15.636 56.804 1.00 64.94 216 ASP A O 1
ATOM 1706 N N . GLY A 1 217 ? -23.654 13.780 55.560 1.00 62.81 217 GLY A N 1
ATOM 1707 C CA . GLY A 1 217 ? -24.318 12.973 56.592 1.00 62.81 217 GLY A CA 1
ATOM 1708 C C . GLY A 1 217 ? -23.549 12.888 57.921 1.00 62.81 217 GLY A C 1
ATOM 1709 O O . GLY A 1 217 ? -24.158 12.865 58.992 1.00 62.81 217 GLY A O 1
ATOM 1710 N N . SER A 1 218 ? -22.210 12.899 57.887 1.00 60.19 218 SER A N 1
ATOM 1711 C CA . SER A 1 218 ? -21.394 12.935 59.110 1.00 60.19 218 SER A CA 1
ATOM 1712 C C . SER A 1 218 ? -21.393 14.306 59.798 1.00 60.19 218 SER A C 1
ATOM 1714 O O . SER A 1 218 ? -21.128 14.376 61.000 1.00 60.19 218 SER A O 1
ATOM 1716 N N . THR A 1 219 ? -21.665 15.385 59.063 1.00 59.94 219 THR A N 1
ATOM 1717 C CA . THR A 1 219 ? -21.689 16.755 59.598 1.00 59.94 219 THR A CA 1
ATOM 1718 C C . THR A 1 219 ? -23.014 17.031 60.310 1.00 59.94 219 THR A C 1
ATOM 1720 O O . THR A 1 219 ? -23.021 17.596 61.405 1.00 59.94 219 THR A O 1
ATOM 1723 N N . ASN A 1 220 ? -24.123 16.526 59.761 1.00 56.12 220 ASN A N 1
ATOM 1724 C CA . ASN A 1 220 ? -25.466 16.705 60.319 1.00 56.12 220 ASN A CA 1
ATOM 1725 C C . ASN A 1 220 ? -25.639 16.024 61.697 1.00 56.12 220 ASN A C 1
ATOM 1727 O O . ASN A 1 220 ? -26.205 16.601 62.623 1.00 56.12 220 ASN A O 1
ATOM 1731 N N . ASN A 1 221 ? -25.036 14.845 61.898 1.00 57.72 221 ASN A N 1
ATOM 1732 C CA . ASN A 1 221 ? -25.035 14.161 63.203 1.00 57.72 221 ASN A CA 1
ATOM 1733 C C . ASN A 1 221 ? -24.197 14.867 64.283 1.00 57.72 221 ASN A C 1
ATOM 1735 O O . ASN A 1 221 ? -24.373 14.593 65.468 1.00 57.72 221 ASN A O 1
ATOM 1739 N N . LYS A 1 222 ? -23.271 15.756 63.902 1.00 50.41 222 LYS A N 1
ATOM 1740 C CA . LYS A 1 222 ? -22.364 16.424 64.846 1.00 50.41 222 LYS A CA 1
ATOM 1741 C C . LYS A 1 222 ? -22.939 17.727 65.414 1.00 50.41 222 LYS A C 1
ATOM 1743 O O . LYS A 1 222 ? -22.513 18.141 66.486 1.00 50.41 222 LYS A O 1
ATOM 1748 N N . TYR A 1 223 ? -23.908 18.340 64.730 1.00 52.31 223 TYR A N 1
ATOM 1749 C CA . TYR A 1 223 ? -24.576 19.580 65.155 1.00 52.31 223 TYR A CA 1
ATOM 1750 C C . TY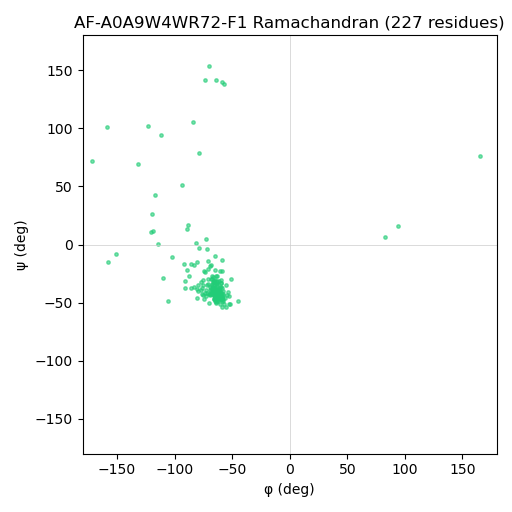R A 1 223 ? -25.976 19.364 65.760 1.00 52.31 223 TYR A C 1
ATOM 1752 O O . TYR A 1 223 ? -26.518 20.283 66.360 1.00 52.31 223 TYR A O 1
ATOM 1760 N N . GLY A 1 224 ? -26.552 18.161 65.660 1.00 50.69 224 GLY A N 1
ATOM 1761 C CA . GLY A 1 224 ? -27.897 17.847 66.169 1.00 50.69 224 GLY A CA 1
ATOM 1762 C C . GLY A 1 224 ? -27.992 17.364 67.626 1.00 50.69 224 GLY A C 1
ATOM 1763 O O . GLY A 1 224 ? -29.024 16.810 67.988 1.00 50.69 224 GLY A O 1
ATOM 1764 N N . SER A 1 225 ? -26.946 17.501 68.453 1.00 52.69 225 SER A N 1
ATOM 1765 C CA . SER A 1 225 ? -26.911 16.919 69.815 1.00 52.69 225 SER A CA 1
ATOM 1766 C C . SER A 1 225 ? -26.776 17.930 70.963 1.00 52.69 225 SER A C 1
ATOM 1768 O O . SER A 1 225 ? -26.542 17.529 72.104 1.00 52.69 225 SER A O 1
ATOM 1770 N N . THR A 1 226 ? -26.936 19.224 70.707 1.00 59.03 226 THR A N 1
ATOM 1771 C CA . THR A 1 226 ? -27.037 20.240 71.761 1.00 59.03 226 THR A CA 1
ATOM 1772 C C . THR A 1 226 ? -28.347 20.974 71.549 1.00 59.03 226 THR A C 1
ATOM 1774 O O . THR A 1 226 ? -28.427 21.709 70.575 1.00 59.03 226 THR A O 1
ATOM 1777 N N . ASP A 1 227 ? -29.379 20.667 72.342 1.00 56.78 227 ASP A N 1
ATOM 1778 C CA . ASP A 1 227 ? -30.412 21.610 72.819 1.00 56.78 227 ASP A CA 1
ATOM 1779 C C . ASP A 1 227 ? -31.611 20.843 73.395 1.00 56.78 227 ASP A C 1
ATOM 1781 O O . ASP A 1 227 ? -32.665 20.701 72.776 1.00 56.78 227 ASP A O 1
ATOM 1785 N N . ASN A 1 228 ? -31.437 20.318 74.608 1.00 54.31 228 ASN A N 1
ATOM 1786 C CA . ASN A 1 228 ? -32.528 19.868 75.472 1.00 54.31 228 ASN A CA 1
ATOM 1787 C C . ASN A 1 228 ? -31.989 19.511 76.862 1.00 54.31 228 ASN A C 1
ATOM 1789 O O . ASN A 1 228 ? -31.923 18.344 77.247 1.00 54.31 228 ASN A O 1
ATOM 1793 N N . THR A 1 229 ? -31.609 20.530 77.635 1.00 49.94 229 THR A N 1
ATOM 1794 C CA . THR A 1 229 ? -31.706 20.502 79.103 1.00 49.94 229 THR A CA 1
ATOM 1795 C C . THR A 1 229 ? -31.871 21.915 79.639 1.00 49.94 229 THR A C 1
ATOM 1797 O O . THR A 1 229 ? -31.168 22.811 79.126 1.00 49.94 229 THR A O 1
#

InterPro domains:
  IPR052786 Outer_spore_wall_assembly [PTHR34292] (6-131)

Mean predicted aligned error: 11.9 Å

=== Feature glossary ===
Feature key, reading from the visual/contextual features back to the raw sequence:

Rendered structure images. Structure images are PyMOL renders from six orthogonal camera directions. Cartoon representation draws helices as coils and strands as arrows; sticks shows the backbone as bonds; surface shows the solvent-excluded envelope. Rainbow coloring maps sequence position to hue (blue→red, N→C); chain coloring assigns a distinct color per polypeptide.

Contact-map, Ramachandran, and PAE plots. Three diagnostic plots accompany the record. The Cα contact map visualizes the tertiary structure as a 2D adjacency matrix (8 Å cutoff, sequence-local contacts suppressed). The Ramachandran plot shows the distribution of backbone (φ, ψ) torsions, with points in the α and β basins reflecting secondary structure content. The PAE plot shows AlphaFold's inter-residue confidence as a color matrix.

InterPro / GO / CATH / organism. The annotation block draws on four external resources. InterPro: which protein families and domains the sequence belongs to. GO: standardized terms for what the protein does, what process it participates in, and where in the cell it acts. CATH: which structural fold it has in the CATH hierarchy. Organism: the species of origin.

Nearest PDB structures. Structural nearest neighbors (via Foldseek easy-search vs the PDB). Reported per hit: target PDB id, E-value, and alignment TM-score. A TM-score above ~0.5 is the conventional threshold for 'same fold'.

Predicted aligned error. Predicted aligned error is AlphaFold's pairwise confidence. Unlike pLDDT (per-residue), PAE is per-residue-pair and captures whether two parts of the structure are correctly placed relative to each other. Units are ångströms of expected positional error.

Solvent-accessible surface area. SASA measures how much of the protein is reachable by solvent. It is computed by rolling a water-sized probe over the atomic surface and summing the exposed area (Å²). Per-residue SASA distinguishes core (buried, low SASA) from surface (exposed, high SASA) residues; total SASA is a whole-molecule size measure.

B-factor. Crystallographic B-factors measure how much each atom's electron density is smeared out, in Å². They rise in mobile loops and surface residues and fall in the buried interior. In AlphaFold models this column is repurposed to hold pLDDT instead.

pLDDT. For AlphaFold models, the B-factor field carries pLDDT — the model's own estimate of local accuracy on a 0–100 scale. Regions with pLDDT<50 should be treated as essentially unmodeled; they often correspond to intrinsically disordered segments.

Backbone torsions (φ/ψ). φ (phi) and ψ (psi) are the two rotatable backbone dihedrals per residue: φ is the C(i-1)–N–Cα–C torsion, ψ is the N–Cα–C–N(i+1) torsion, both in degrees on (−180°, 180°]. α-helical residues cluster near (−60°, −45°); β-strand residues near (−120°, +130°). A Ramachandran plot is simply a scatter of (φ, ψ) for every residue.

Radius of gyration, Cα contacts, bounding box. Radius of gyration (Rg) is the root-mean-square distance of Cα atoms from their centroid — a single number for overall size and compactness. A globular domain of N residues has Rg ≈ 2.2·N^0.38 Å; an extended or disordered chain has a much larger Rg. The Cα contact count is the number of residue pairs whose Cα atoms are within 8 Å and are more than four positions apart in sequence — a standard proxy for tertiary packing density. The bounding box is the smallest axis-aligned box enclosing all Cα atoms.

Secondary structure (3-state, P-SEA). Three-state secondary structure (P-SEA) collapses the eight DSSP classes into helix (a), strand (b), and coil (c). P-SEA assigns these from Cα geometry alone — distances and angles — without requiring backbone oxygens, so it works on any Cα trace.

Secondary structure (8-state, DSSP). Secondary structure is the local, repeating backbone conformation. DSSP classifies it into eight states by reading the hydrogen-bond network: three helix types (H, G, I), two β types (E, B), two non-regular types (T, S), and unstructured coil (-).

Foldseek 3Di. The Foldseek 3Di string encodes local tertiary geometry as a 20-letter alphabet — one character per residue — derived from the relative positions of nearby Cα atoms. Unlike the amino-acid sequence, 3Di is a direct function of the 3D structure, so two proteins with the same fold have similar 3Di strings even at low sequence identity.

mmCIF coordinates. Structure coordinates are given as an mmCIF _atom_site loop: one row per atom with element, residue name, chain id, sequence number, and x/y/z position in Å. Only the four main-chain atoms per residue are included here; side chains are omitted to keep the record compact.

Sequence. This is the polypeptide sequence — one letter per residue, N-terminus first. Length ranges from a few dozen residues for small domains to over a thousand for large multi-domain proteins.